Protein AF-A0A0F4LMW3-F1 (afdb_monomer_lite)

Structure (mmCIF, N/CA/C/O backbone):
data_AF-A0A0F4LMW3-F1
#
_entry.id   AF-A0A0F4LMW3-F1
#
loop_
_atom_site.group_PDB
_atom_site.id
_atom_site.type_symbol
_atom_site.label_atom_id
_atom_site.label_alt_id
_atom_site.label_comp_id
_atom_site.label_asym_id
_atom_site.label_entity_id
_atom_site.label_seq_id
_atom_site.pdbx_PDB_ins_code
_atom_site.Cartn_x
_atom_site.Cartn_y
_atom_site.Cartn_z
_atom_site.occupancy
_atom_site.B_iso_or_equiv
_atom_site.auth_seq_id
_atom_site.auth_comp_id
_atom_site.auth_asym_id
_atom_site.auth_atom_id
_atom_site.pdbx_PDB_model_num
ATOM 1 N N . MET A 1 1 ? 23.871 -11.613 -16.352 1.00 81.06 1 MET A N 1
ATOM 2 C CA . MET A 1 1 ? 23.497 -11.381 -17.767 1.00 81.06 1 MET A CA 1
ATOM 3 C C . MET A 1 1 ? 22.603 -10.148 -17.804 1.00 81.06 1 MET A C 1
ATOM 5 O O . MET A 1 1 ? 21.788 -10.020 -16.899 1.00 81.06 1 MET A O 1
ATOM 9 N N . ASN A 1 2 ? 22.790 -9.245 -18.773 1.00 93.81 2 ASN A N 1
ATOM 10 C CA . ASN A 1 2 ? 21.993 -8.014 -18.901 1.00 93.81 2 ASN A CA 1
ATOM 11 C C . ASN A 1 2 ? 20.630 -8.263 -19.582 1.00 93.81 2 ASN A C 1
ATOM 13 O O . ASN A 1 2 ? 20.386 -9.349 -20.109 1.00 93.81 2 ASN A O 1
ATOM 17 N N . ARG A 1 3 ? 19.754 -7.249 -19.590 1.00 95.31 3 ARG A N 1
ATOM 18 C CA . ARG A 1 3 ? 18.377 -7.316 -20.117 1.00 95.31 3 ARG A CA 1
ATOM 19 C C . ARG A 1 3 ? 18.190 -6.664 -21.493 1.00 95.31 3 ARG A C 1
ATOM 21 O O . ARG A 1 3 ? 17.059 -6.545 -21.958 1.00 95.31 3 ARG A O 1
ATOM 28 N N . LEU A 1 4 ? 19.266 -6.284 -22.197 1.00 96.31 4 LEU A N 1
ATOM 29 C CA . LEU A 1 4 ? 19.173 -5.640 -23.524 1.00 96.31 4 LEU A CA 1
ATOM 30 C C . LEU A 1 4 ? 18.356 -6.481 -24.514 1.00 96.31 4 LEU A C 1
ATOM 32 O O . LEU A 1 4 ? 17.455 -5.984 -25.188 1.00 96.31 4 LEU A O 1
ATOM 36 N N . ARG A 1 5 ? 18.647 -7.786 -24.569 1.00 96.38 5 ARG A N 1
ATOM 37 C CA . ARG A 1 5 ? 17.977 -8.716 -25.486 1.00 96.38 5 ARG A CA 1
ATOM 38 C C . ARG A 1 5 ? 16.506 -8.909 -25.140 1.00 96.38 5 ARG A C 1
ATOM 40 O O . ARG A 1 5 ? 15.685 -9.057 -26.043 1.00 96.38 5 ARG A O 1
ATOM 47 N N . GLU A 1 6 ? 16.204 -8.969 -23.849 1.00 94.81 6 GLU A N 1
ATOM 48 C CA . GLU A 1 6 ? 14.853 -9.135 -23.318 1.00 94.81 6 GLU A CA 1
ATOM 49 C C . GLU A 1 6 ? 13.988 -7.926 -23.681 1.00 94.81 6 GLU A C 1
ATOM 51 O O . GLU A 1 6 ? 12.977 -8.085 -24.363 1.00 94.81 6 GLU A O 1
ATOM 56 N N . LEU A 1 7 ? 14.452 -6.720 -23.344 1.00 95.19 7 LEU A N 1
ATOM 57 C CA . LEU A 1 7 ? 13.751 -5.461 -23.609 1.00 95.19 7 LEU A CA 1
ATOM 58 C C . LEU A 1 7 ? 13.588 -5.179 -25.102 1.00 95.19 7 LEU A C 1
ATOM 60 O O . LEU A 1 7 ? 12.538 -4.726 -25.555 1.00 95.19 7 LEU A O 1
ATOM 64 N N . ARG A 1 8 ? 14.596 -5.514 -25.911 1.00 96.62 8 ARG A N 1
ATOM 65 C CA . ARG A 1 8 ? 14.461 -5.419 -27.365 1.00 96.62 8 ARG A CA 1
ATOM 66 C C . ARG A 1 8 ? 13.343 -6.321 -27.888 1.00 96.62 8 ARG A C 1
ATOM 68 O O . ARG A 1 8 ? 12.555 -5.907 -28.740 1.00 96.62 8 ARG A O 1
ATOM 75 N N . LYS A 1 9 ? 13.300 -7.572 -27.423 1.00 96.38 9 LYS A N 1
ATOM 76 C CA . LYS A 1 9 ? 12.304 -8.550 -27.868 1.00 96.38 9 LYS A CA 1
ATOM 77 C C . LYS A 1 9 ? 10.900 -8.221 -27.369 1.00 96.38 9 LYS A C 1
ATOM 79 O O . LYS A 1 9 ? 9.964 -8.443 -28.131 1.00 96.38 9 LYS A O 1
ATOM 84 N N . SER A 1 10 ? 10.743 -7.686 -26.157 1.00 92.94 10 SER A N 1
ATOM 85 C CA . SER A 1 10 ? 9.429 -7.285 -25.632 1.00 92.94 10 SER A CA 1
ATOM 86 C C . SER A 1 10 ? 8.799 -6.150 -26.447 1.00 92.94 10 SER A C 1
ATOM 88 O O . SER A 1 10 ? 7.583 -6.103 -26.592 1.00 92.94 10 SER A O 1
ATOM 90 N N . GLN A 1 11 ? 9.619 -5.301 -27.074 1.00 94.12 11 GLN A N 1
ATOM 91 C CA . GLN A 1 11 ? 9.174 -4.285 -28.035 1.00 94.12 11 GLN A CA 1
ATOM 92 C C . GLN A 1 11 ? 9.006 -4.811 -29.477 1.00 94.12 11 GLN A C 1
ATOM 94 O O . GLN A 1 11 ? 8.738 -4.029 -30.390 1.00 94.12 11 GLN A O 1
ATOM 99 N N . GLY A 1 12 ? 9.208 -6.111 -29.719 1.00 95.00 12 GLY A N 1
ATOM 100 C CA . GLY A 1 12 ? 9.097 -6.719 -31.049 1.00 95.00 12 GLY A CA 1
ATOM 101 C C . GLY A 1 12 ? 10.176 -6.281 -32.047 1.00 95.00 12 GLY A C 1
ATOM 102 O O . GLY A 1 12 ? 9.981 -6.420 -33.252 1.00 95.00 12 GLY A O 1
ATOM 103 N N . LEU A 1 13 ? 11.309 -5.740 -31.583 1.00 95.56 13 LEU A N 1
ATOM 104 C CA . LEU A 1 13 ? 12.335 -5.163 -32.456 1.00 95.56 13 LEU A CA 1
ATOM 105 C C . LEU A 1 13 ? 13.410 -6.179 -32.859 1.00 95.56 13 LEU A C 1
ATOM 107 O O . LEU A 1 13 ? 13.929 -6.951 -32.041 1.00 95.56 13 LEU A O 1
ATOM 111 N N . THR A 1 14 ? 13.839 -6.132 -34.122 1.00 97.19 14 THR A N 1
ATOM 112 C CA . THR A 1 14 ? 15.086 -6.789 -34.538 1.00 97.19 14 THR A CA 1
ATOM 113 C C . THR A 1 14 ? 16.302 -5.942 -34.147 1.00 97.19 14 THR A C 1
ATOM 115 O O . THR A 1 14 ? 16.186 -4.748 -33.886 1.00 97.19 14 THR A O 1
ATOM 118 N N . LEU A 1 15 ? 17.504 -6.533 -34.149 1.00 97.31 15 LEU A N 1
ATOM 119 C CA . LEU A 1 15 ? 18.752 -5.788 -33.906 1.00 97.31 15 LEU A CA 1
ATOM 120 C C . LEU A 1 15 ? 18.911 -4.588 -34.858 1.00 97.31 15 LEU A C 1
ATOM 122 O O . LEU A 1 15 ? 19.385 -3.531 -34.447 1.00 97.31 15 LEU A O 1
ATOM 126 N N . LYS A 1 16 ? 18.515 -4.750 -36.129 1.00 95.94 16 LYS A N 1
ATOM 127 C CA . LYS A 1 16 ? 18.584 -3.683 -37.137 1.00 95.94 16 LYS A CA 1
ATOM 128 C C . LYS A 1 16 ? 17.565 -2.582 -36.851 1.00 95.94 16 LYS A C 1
ATOM 130 O O . LYS A 1 16 ? 17.922 -1.411 -36.947 1.00 95.94 16 LYS A O 1
ATOM 135 N N . ASP A 1 17 ? 16.346 -2.950 -36.458 1.00 95.88 17 ASP A N 1
ATOM 136 C CA . ASP A 1 17 ? 15.292 -1.982 -36.140 1.00 95.88 17 ASP A CA 1
ATOM 137 C C . ASP A 1 17 ? 15.647 -1.156 -34.907 1.00 95.88 17 ASP A C 1
ATOM 139 O O . ASP A 1 17 ? 15.486 0.059 -34.924 1.00 95.88 17 ASP A O 1
ATOM 143 N N . THR A 1 18 ? 16.186 -1.789 -33.861 1.00 94.19 18 THR A N 1
ATOM 144 C CA . THR A 1 18 ? 16.628 -1.089 -32.647 1.00 94.19 18 THR A CA 1
ATOM 145 C C . THR A 1 18 ? 17.702 -0.063 -32.963 1.00 94.19 18 THR A C 1
ATOM 147 O O . THR A 1 18 ? 17.553 1.103 -32.616 1.00 94.19 18 THR A O 1
ATOM 150 N N . VAL A 1 19 ? 18.752 -0.466 -33.683 1.00 94.19 19 VAL A N 1
ATOM 151 C CA . VAL A 1 19 ? 19.831 0.443 -34.095 1.00 94.19 19 VAL A CA 1
ATOM 152 C C . VAL A 1 19 ? 19.299 1.602 -34.935 1.00 94.19 19 VAL A C 1
ATOM 154 O O . VAL A 1 19 ? 19.701 2.746 -34.730 1.00 94.19 19 VAL A O 1
ATOM 157 N N . LYS A 1 20 ? 18.391 1.316 -35.874 1.00 94.06 20 LYS A N 1
ATOM 158 C CA . LYS A 1 20 ? 17.775 2.336 -36.723 1.00 94.06 20 LYS A CA 1
ATOM 159 C C . LYS A 1 20 ? 16.980 3.342 -35.885 1.00 94.06 20 LYS A C 1
ATOM 161 O O . LYS A 1 20 ? 17.246 4.533 -35.998 1.00 94.06 20 LYS A O 1
ATOM 166 N N . LYS A 1 21 ? 16.095 2.871 -35.000 1.00 93.44 21 LYS A N 1
ATOM 167 C CA . LYS A 1 21 ? 15.290 3.732 -34.119 1.00 93.44 21 LYS A CA 1
ATOM 168 C C . LYS A 1 21 ? 16.155 4.576 -33.182 1.00 93.44 21 LYS A C 1
ATOM 170 O O . LYS A 1 21 ? 15.942 5.776 -33.082 1.00 93.44 21 LYS A O 1
ATOM 175 N N . MET A 1 22 ? 17.168 3.978 -32.552 1.00 91.12 22 MET A N 1
ATOM 176 C CA . MET A 1 22 ? 18.095 4.709 -31.677 1.00 91.12 22 MET A CA 1
ATOM 177 C C . MET A 1 22 ? 18.883 5.792 -32.422 1.00 91.12 22 MET A C 1
ATOM 179 O O . MET A 1 22 ? 19.195 6.829 -31.841 1.00 91.12 22 MET A O 1
ATOM 183 N N . LYS A 1 23 ? 19.207 5.560 -33.702 1.00 90.56 23 LYS A N 1
ATOM 184 C CA . LYS A 1 23 ? 19.852 6.556 -34.562 1.00 90.56 23 LYS A CA 1
ATOM 185 C C . LYS A 1 23 ? 18.886 7.675 -34.962 1.00 90.56 23 LYS A C 1
ATOM 187 O O . LYS A 1 23 ? 19.287 8.830 -34.949 1.00 90.56 23 LYS A O 1
ATOM 192 N N . GLU A 1 24 ? 17.646 7.340 -35.315 1.00 89.62 24 GLU A N 1
ATOM 193 C CA . GLU A 1 24 ? 16.590 8.306 -35.671 1.00 89.62 24 GLU A CA 1
ATOM 194 C C . GLU A 1 24 ? 16.208 9.214 -34.495 1.00 89.62 24 GLU A C 1
ATOM 196 O O . GLU A 1 24 ? 15.881 10.375 -34.701 1.00 89.62 24 GLU A O 1
ATOM 201 N N . GLN A 1 25 ? 16.298 8.703 -33.266 1.00 87.56 25 GLN A N 1
ATOM 202 C CA . GLN A 1 25 ? 16.086 9.463 -32.030 1.00 87.56 25 GLN A CA 1
ATOM 203 C C . GLN A 1 25 ? 17.353 10.185 -31.537 1.00 87.56 25 GLN A C 1
ATOM 205 O O . GLN A 1 25 ? 17.393 10.631 -30.392 1.00 87.56 25 GLN A O 1
ATOM 210 N N . GLU A 1 26 ? 18.416 10.218 -32.352 1.00 79.81 26 GLU A N 1
ATOM 211 C CA . GLU A 1 26 ? 19.733 10.798 -32.035 1.00 79.81 26 GLU A CA 1
ATOM 212 C C . GLU A 1 26 ? 20.341 10.307 -30.706 1.00 79.81 26 GLU A C 1
ATOM 214 O O . GLU A 1 26 ? 21.271 10.895 -30.155 1.00 79.81 26 GLU A O 1
ATOM 219 N N . SER A 1 27 ? 19.856 9.174 -30.193 1.00 74.81 27 SER A N 1
ATOM 220 C CA . SER A 1 27 ? 20.187 8.700 -28.854 1.00 74.81 27 SER A CA 1
ATOM 221 C C . SER A 1 27 ? 21.555 8.025 -28.851 1.00 74.81 27 SER A C 1
ATOM 223 O O . SER A 1 27 ? 22.411 8.334 -28.022 1.00 74.81 27 SER A O 1
ATOM 225 N N . LEU A 1 28 ? 21.817 7.126 -29.807 1.00 83.81 28 LEU A N 1
ATOM 226 C CA . LEU A 1 28 ? 23.066 6.363 -29.873 1.00 83.81 28 LEU A CA 1
ATOM 227 C C . LEU A 1 28 ? 23.349 5.850 -31.289 1.00 83.81 28 LEU A C 1
ATOM 229 O O . LEU A 1 28 ? 22.497 5.233 -31.924 1.00 83.81 28 LEU A O 1
ATOM 233 N N . ILE A 1 29 ? 24.591 6.015 -31.747 1.00 85.19 29 ILE A N 1
ATOM 234 C CA . ILE A 1 29 ? 25.075 5.414 -32.993 1.00 85.19 29 ILE A CA 1
ATOM 235 C C . ILE A 1 29 ? 25.857 4.143 -32.640 1.00 85.19 29 ILE A C 1
ATOM 237 O O . ILE A 1 29 ? 27.006 4.203 -32.207 1.00 85.19 29 ILE A O 1
ATOM 241 N N . VAL A 1 30 ? 25.231 2.983 -32.832 1.00 90.44 30 VAL A N 1
ATOM 242 C CA . VAL A 1 30 ? 25.838 1.649 -32.668 1.00 90.44 30 VAL A CA 1
ATOM 243 C C . VAL A 1 30 ? 25.509 0.768 -33.868 1.00 90.44 30 VAL A C 1
ATOM 245 O O . VAL A 1 30 ? 24.560 1.034 -34.592 1.00 90.44 30 VAL A O 1
ATOM 248 N N . THR A 1 31 ? 26.289 -0.284 -34.116 1.00 93.94 31 THR A N 1
ATOM 249 C CA . THR A 1 31 ? 25.982 -1.263 -35.172 1.00 93.94 31 THR A CA 1
ATOM 250 C C . THR A 1 31 ? 25.157 -2.425 -34.618 1.00 93.94 31 THR A C 1
ATOM 252 O O . THR A 1 31 ? 25.212 -2.726 -33.426 1.00 93.94 31 THR A O 1
ATOM 255 N N . ALA A 1 32 ? 24.426 -3.132 -35.488 1.00 94.75 32 ALA A N 1
ATOM 256 C CA . ALA A 1 32 ? 23.675 -4.326 -35.085 1.00 94.75 32 ALA A CA 1
ATOM 257 C C . ALA A 1 32 ? 24.592 -5.426 -34.516 1.00 94.75 32 ALA A C 1
ATOM 259 O O . ALA A 1 32 ? 24.201 -6.126 -33.587 1.00 94.75 32 ALA A O 1
ATOM 260 N N . ASP A 1 33 ? 25.822 -5.545 -35.033 1.00 96.12 33 ASP A N 1
ATOM 261 C CA . ASP A 1 33 ? 26.847 -6.450 -34.495 1.00 96.12 33 ASP A CA 1
ATOM 262 C C . ASP A 1 33 ? 27.315 -6.023 -33.095 1.00 96.12 33 ASP A C 1
ATOM 264 O O . AS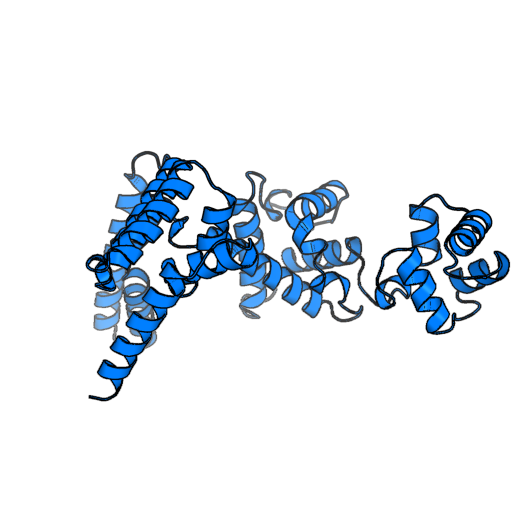P A 1 33 ? 27.409 -6.857 -32.194 1.00 96.12 33 ASP A O 1
ATOM 268 N N . ALA A 1 34 ? 27.545 -4.722 -32.876 1.00 94.88 34 ALA A N 1
ATOM 269 C CA . ALA A 1 34 ? 27.901 -4.205 -31.557 1.00 94.88 34 ALA A CA 1
ATOM 270 C C . ALA A 1 34 ? 26.787 -4.470 -30.535 1.00 94.88 34 ALA A C 1
ATOM 272 O O . ALA A 1 34 ? 27.072 -5.000 -29.464 1.00 94.88 34 ALA A O 1
ATOM 273 N N . LEU A 1 35 ? 25.527 -4.190 -30.892 1.00 95.75 35 LEU A N 1
ATOM 274 C CA . LEU A 1 35 ? 24.369 -4.499 -30.050 1.00 95.75 35 LEU A CA 1
ATOM 275 C C . LEU A 1 35 ? 24.274 -6.000 -29.743 1.00 95.75 35 LEU A C 1
ATOM 277 O O . LEU A 1 35 ? 24.081 -6.376 -28.592 1.00 95.75 35 LEU A O 1
ATOM 281 N N . ALA A 1 36 ? 24.484 -6.870 -30.735 1.00 96.38 36 ALA A N 1
ATOM 282 C CA . ALA A 1 36 ? 24.462 -8.316 -30.524 1.00 96.38 36 ALA A CA 1
ATOM 283 C C . ALA A 1 36 ? 25.565 -8.798 -29.563 1.00 96.38 36 ALA A C 1
ATOM 285 O O . ALA A 1 36 ? 25.323 -9.698 -28.760 1.00 96.38 36 ALA A O 1
ATOM 286 N N . LYS A 1 37 ? 26.764 -8.204 -29.630 1.00 96.75 37 LYS A N 1
ATOM 287 C CA . LYS A 1 37 ? 27.867 -8.482 -28.694 1.00 96.75 37 LYS A CA 1
ATOM 288 C C . LYS A 1 37 ? 27.543 -7.996 -27.280 1.00 96.75 37 LYS A C 1
ATOM 290 O O . LYS A 1 37 ? 27.800 -8.731 -26.331 1.00 96.75 37 LYS A O 1
ATOM 295 N N . TYR A 1 38 ? 26.924 -6.820 -27.141 1.00 96.50 38 TYR A N 1
ATOM 296 C CA . TYR A 1 38 ? 26.445 -6.319 -25.847 1.00 96.50 38 TYR A CA 1
ATOM 297 C C . TYR A 1 38 ? 25.378 -7.237 -25.237 1.00 96.50 38 TYR A C 1
ATOM 299 O O . TYR A 1 38 ? 25.470 -7.607 -24.070 1.00 96.50 38 TYR A O 1
ATOM 307 N N . GLU A 1 39 ? 24.402 -7.681 -26.030 1.00 96.12 39 GLU A N 1
ATOM 308 C CA . GLU A 1 39 ? 23.336 -8.585 -25.576 1.00 96.12 39 GLU A CA 1
ATOM 309 C C . GLU A 1 39 ? 23.835 -9.944 -25.083 1.00 96.12 39 GLU A C 1
ATOM 311 O O . GLU A 1 39 ? 23.222 -10.541 -24.199 1.00 96.12 39 GLU A O 1
ATOM 316 N N . ARG A 1 40 ? 24.919 -10.461 -25.669 1.00 95.19 40 ARG A N 1
ATOM 317 C CA . ARG A 1 40 ? 25.528 -11.729 -25.241 1.00 95.19 40 ARG A CA 1
ATOM 318 C C . ARG A 1 40 ? 26.498 -11.567 -24.072 1.00 95.19 40 ARG A C 1
ATOM 320 O O . ARG A 1 40 ? 26.847 -12.565 -23.453 1.00 95.19 40 ARG A O 1
ATOM 327 N N . GLY A 1 41 ? 26.907 -10.337 -23.762 1.00 92.75 41 GLY A N 1
ATOM 328 C CA . GLY A 1 41 ? 27.965 -10.059 -22.791 1.00 92.75 41 GLY A CA 1
ATOM 329 C C . GLY A 1 41 ? 29.379 -10.282 -23.337 1.00 92.75 41 GLY A C 1
ATOM 330 O O . GLY A 1 41 ? 30.332 -10.224 -22.571 1.00 92.75 41 GLY A O 1
ATOM 331 N N . ASP A 1 42 ? 29.539 -10.489 -24.652 1.00 94.69 42 ASP A N 1
ATOM 332 C CA . ASP A 1 42 ? 30.855 -10.616 -25.308 1.00 94.69 42 ASP A CA 1
ATOM 333 C C . ASP A 1 42 ? 31.645 -9.296 -25.256 1.00 94.69 42 ASP A C 1
ATOM 335 O O . ASP A 1 42 ? 32.862 -9.259 -25.437 1.00 94.69 42 ASP A O 1
ATOM 339 N N . ARG A 1 43 ? 30.929 -8.181 -25.082 1.00 93.75 43 ARG A N 1
ATOM 340 C CA . ARG A 1 43 ? 31.473 -6.834 -24.947 1.00 93.75 43 ARG A CA 1
ATOM 341 C C . ARG A 1 43 ? 30.669 -6.093 -23.888 1.00 93.75 43 ARG A C 1
ATOM 343 O O . ARG A 1 43 ? 29.446 -6.163 -23.908 1.00 93.75 43 ARG A O 1
ATOM 350 N N . GLU A 1 44 ? 31.345 -5.326 -23.042 1.00 91.69 44 GLU A N 1
ATOM 351 C CA . GLU A 1 44 ? 30.695 -4.449 -22.067 1.00 91.69 44 GLU A CA 1
ATOM 352 C C . GLU A 1 44 ? 30.482 -3.043 -22.674 1.00 91.69 44 GLU A C 1
ATOM 354 O O . GLU A 1 44 ? 31.419 -2.473 -23.256 1.00 91.69 44 GLU A O 1
ATOM 359 N N . PRO A 1 45 ? 29.264 -2.473 -22.619 1.00 93.56 45 PRO A N 1
ATOM 360 C CA . PRO A 1 45 ? 29.024 -1.072 -22.955 1.00 93.56 45 PRO A CA 1
ATOM 361 C C . PRO A 1 45 ? 29.776 -0.120 -22.014 1.00 93.56 45 PRO A C 1
ATOM 363 O O . PRO A 1 45 ? 29.984 -0.406 -20.840 1.00 93.56 45 PRO A O 1
ATOM 366 N N . LYS A 1 46 ? 30.153 1.062 -22.513 1.00 94.31 46 LYS A N 1
ATOM 367 C CA . LYS A 1 46 ? 30.627 2.145 -21.635 1.00 94.31 46 LYS A CA 1
ATOM 368 C C . LYS A 1 46 ? 29.451 2.734 -20.854 1.00 94.31 46 LYS A C 1
ATOM 370 O O . LYS A 1 46 ? 28.314 2.636 -21.307 1.00 94.31 46 LYS A O 1
ATOM 375 N N . ILE A 1 47 ? 29.734 3.431 -19.754 1.00 92.75 47 ILE A N 1
ATOM 376 C CA . ILE A 1 47 ? 28.725 4.087 -18.899 1.00 92.75 47 ILE A CA 1
ATOM 377 C C . ILE A 1 47 ? 27.756 4.957 -19.721 1.00 92.75 47 ILE A C 1
ATOM 379 O O . ILE A 1 47 ? 26.547 4.773 -19.640 1.00 92.75 47 ILE A O 1
ATOM 383 N N . GLU A 1 48 ? 28.265 5.822 -20.603 1.00 93.06 48 GLU A N 1
ATOM 384 C CA . GLU A 1 48 ? 27.423 6.652 -21.487 1.00 93.06 48 GLU A CA 1
ATOM 385 C C . GLU A 1 48 ? 26.537 5.820 -22.427 1.00 93.06 48 GLU A C 1
ATOM 387 O O . GLU A 1 48 ? 25.422 6.204 -22.767 1.00 93.06 48 GLU A O 1
ATOM 392 N N . THR A 1 49 ? 27.037 4.665 -22.870 1.00 94.44 49 THR A N 1
ATOM 393 C CA . THR A 1 49 ? 26.283 3.746 -23.730 1.00 94.44 49 THR A CA 1
ATOM 394 C C . THR A 1 49 ? 25.176 3.052 -22.938 1.00 94.44 49 THR A C 1
ATOM 396 O O . THR A 1 49 ? 24.067 2.915 -23.449 1.00 94.44 49 THR A O 1
ATOM 399 N N . TRP A 1 50 ? 25.452 2.658 -21.690 1.00 96.19 50 TRP A N 1
ATOM 400 C CA . TRP A 1 50 ? 24.446 2.120 -20.778 1.00 96.19 50 TRP A CA 1
ATOM 401 C C . TRP A 1 50 ? 23.314 3.111 -20.537 1.00 96.19 50 TRP A C 1
ATOM 403 O O . TRP A 1 50 ? 22.155 2.728 -20.679 1.00 96.19 50 TRP A O 1
ATOM 413 N N . GLN A 1 51 ? 23.645 4.376 -20.265 1.00 95.38 51 GLN A N 1
ATOM 414 C CA . GLN A 1 51 ? 22.645 5.423 -20.070 1.00 95.38 51 GLN A CA 1
ATOM 415 C C . GLN A 1 51 ? 21.754 5.581 -21.307 1.00 95.38 51 GLN A C 1
ATOM 417 O O . GLN A 1 51 ? 20.538 5.494 -21.207 1.00 95.38 51 GLN A O 1
ATOM 422 N N . LYS A 1 52 ? 22.349 5.671 -22.502 1.00 95.44 52 LYS A N 1
ATOM 423 C CA . LYS A 1 52 ? 21.592 5.811 -23.757 1.00 95.44 52 LYS A CA 1
ATOM 424 C C . LYS A 1 52 ? 20.667 4.629 -24.051 1.00 95.44 52 LYS A C 1
ATOM 426 O O . LYS A 1 52 ? 19.592 4.816 -24.616 1.00 95.44 52 LYS A O 1
ATOM 431 N N . PHE A 1 53 ? 21.070 3.406 -23.703 1.00 95.81 53 PHE A N 1
ATOM 432 C CA . PHE A 1 53 ? 20.172 2.254 -23.802 1.00 95.81 53 PHE A CA 1
ATOM 433 C C . PHE A 1 53 ? 19.053 2.317 -22.759 1.00 95.81 53 PHE A C 1
ATOM 435 O O . PHE A 1 53 ? 17.909 2.016 -23.090 1.00 95.81 53 PHE A O 1
ATOM 442 N N . ALA A 1 54 ? 19.366 2.707 -21.524 1.00 94.75 54 ALA A N 1
ATOM 443 C CA . ALA A 1 54 ? 18.390 2.835 -20.448 1.00 94.75 54 ALA A CA 1
ATOM 444 C C . ALA A 1 54 ? 17.314 3.878 -20.801 1.00 94.75 54 ALA A C 1
ATOM 446 O O . ALA A 1 54 ? 16.127 3.568 -20.727 1.00 94.75 54 ALA A O 1
ATOM 447 N N . ASP A 1 55 ? 17.722 5.035 -21.328 1.00 94.38 55 ASP A N 1
ATOM 448 C CA . ASP A 1 55 ? 16.829 6.095 -21.807 1.00 94.38 55 ASP A CA 1
ATOM 449 C C . ASP A 1 55 ? 15.945 5.613 -22.969 1.00 94.38 55 ASP A C 1
ATOM 451 O O . ASP A 1 55 ? 14.732 5.823 -22.967 1.00 94.38 55 ASP A O 1
ATOM 455 N N . PHE A 1 56 ? 16.531 4.901 -23.942 1.00 94.44 56 PHE A N 1
ATOM 456 C CA . PHE A 1 56 ? 15.795 4.340 -25.080 1.00 94.44 56 PHE A CA 1
ATOM 457 C C . PHE A 1 56 ? 14.711 3.345 -24.642 1.00 94.44 56 PHE A C 1
ATOM 459 O O . PHE A 1 56 ? 13.588 3.371 -25.151 1.00 94.44 56 PHE A O 1
ATOM 466 N N . PHE A 1 57 ? 15.036 2.469 -23.690 1.00 93.00 57 PHE A N 1
ATOM 467 C CA . PHE A 1 57 ? 14.094 1.489 -23.151 1.00 93.00 57 PHE A CA 1
ATOM 468 C C . PHE A 1 57 ? 13.206 2.046 -22.030 1.00 93.00 57 PHE A C 1
ATOM 470 O O . PHE A 1 57 ? 12.283 1.349 -21.616 1.00 93.00 57 PHE A O 1
ATOM 477 N N . LYS A 1 58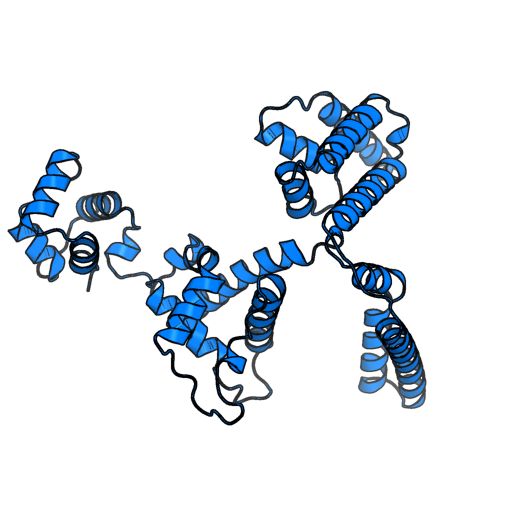 ? 13.442 3.289 -21.585 1.00 91.75 58 LYS A N 1
ATOM 478 C CA . LYS A 1 58 ? 12.756 3.954 -20.467 1.00 91.75 58 LYS A CA 1
ATOM 479 C C . LYS A 1 58 ? 12.811 3.148 -19.164 1.00 91.75 58 LYS A C 1
ATOM 481 O O . LYS A 1 58 ? 11.808 2.985 -18.477 1.00 91.75 58 LYS A O 1
ATOM 486 N N . VAL A 1 59 ? 13.988 2.621 -18.843 1.00 91.25 59 VAL A N 1
ATOM 487 C CA . VAL A 1 59 ? 14.261 1.857 -17.615 1.00 91.25 59 VAL A CA 1
ATOM 488 C C . VAL A 1 59 ? 15.490 2.425 -16.914 1.00 91.25 59 VAL A C 1
ATOM 490 O O . VAL A 1 59 ? 16.235 3.202 -17.503 1.00 91.25 59 VAL A O 1
ATOM 493 N N . SER A 1 60 ? 15.749 2.027 -15.670 1.00 91.88 60 SER A N 1
ATOM 494 C CA . SER A 1 60 ? 16.988 2.409 -14.988 1.00 91.88 60 SER A CA 1
ATOM 495 C C . SER A 1 60 ? 18.194 1.631 -15.537 1.00 91.88 60 SER A C 1
ATOM 497 O O . SER A 1 60 ? 18.069 0.490 -15.996 1.00 91.88 60 SER A O 1
ATOM 499 N N . VAL A 1 61 ? 19.391 2.227 -15.472 1.00 94.25 61 VAL A N 1
ATOM 500 C CA . VAL A 1 61 ? 20.643 1.539 -15.840 1.00 94.25 61 VAL A CA 1
ATOM 501 C C . VAL A 1 61 ? 20.837 0.243 -15.031 1.00 94.25 61 VAL A C 1
ATOM 503 O O . VAL A 1 61 ? 21.080 -0.790 -15.660 1.00 94.25 61 VAL A O 1
ATOM 506 N N . PRO A 1 62 ? 20.649 0.221 -13.692 1.00 93.19 62 PRO A N 1
ATOM 507 C CA . PRO A 1 62 ? 20.739 -1.015 -12.914 1.00 93.19 62 PRO A CA 1
ATOM 508 C C . PRO A 1 62 ? 19.755 -2.097 -13.375 1.00 93.19 62 PRO A C 1
ATOM 510 O O . PRO A 1 62 ? 20.130 -3.267 -13.498 1.00 93.19 62 PRO A O 1
ATOM 513 N N . TYR A 1 63 ? 18.514 -1.726 -13.708 1.00 93.19 63 TYR A N 1
ATOM 514 C CA . TYR A 1 63 ? 17.540 -2.673 -14.246 1.00 93.19 63 TYR A CA 1
ATOM 515 C C . TYR A 1 63 ? 17.996 -3.239 -15.591 1.00 93.19 63 TYR A C 1
ATOM 517 O O . TYR A 1 63 ? 17.988 -4.457 -15.786 1.00 93.19 63 TYR A O 1
ATOM 525 N N . LEU A 1 64 ? 18.452 -2.380 -16.503 1.00 94.81 64 LEU A N 1
ATOM 526 C CA . LEU A 1 64 ? 18.944 -2.791 -17.814 1.00 94.81 64 LEU A CA 1
ATOM 527 C C . LEU A 1 64 ? 20.156 -3.731 -17.710 1.00 94.81 64 LEU A C 1
ATOM 529 O O . LEU A 1 64 ? 20.264 -4.703 -18.461 1.00 94.81 64 LEU A O 1
ATOM 533 N N . GLN A 1 65 ? 21.049 -3.474 -16.756 1.00 94.31 65 GLN A N 1
ATOM 534 C CA . GLN A 1 65 ? 22.212 -4.316 -16.471 1.00 94.31 65 GLN A CA 1
ATOM 535 C C . GLN A 1 65 ? 21.840 -5.656 -15.815 1.00 94.31 65 GLN A C 1
ATOM 537 O O . GLN A 1 65 ? 22.668 -6.566 -15.767 1.00 94.31 65 GLN A O 1
ATOM 542 N N . GLY A 1 66 ? 20.593 -5.820 -15.365 1.00 92.75 66 GLY A N 1
ATOM 543 C CA . GLY A 1 66 ? 20.135 -7.020 -14.667 1.00 92.75 66 GLY A CA 1
ATOM 544 C C . GLY A 1 66 ? 20.493 -7.039 -13.179 1.00 92.75 66 GLY A C 1
ATOM 545 O O . GLY A 1 66 ? 20.459 -8.111 -12.574 1.00 92.75 66 GLY A O 1
ATOM 546 N N . LEU A 1 67 ? 20.850 -5.883 -12.607 1.00 93.12 67 LEU A N 1
ATOM 547 C CA . LEU A 1 67 ? 21.283 -5.736 -11.216 1.00 93.12 67 LEU A CA 1
ATOM 548 C C . LEU A 1 67 ? 20.118 -5.614 -10.236 1.00 93.12 67 LEU A C 1
ATOM 550 O O . LEU A 1 67 ? 20.296 -5.982 -9.085 1.00 93.12 67 LEU A O 1
ATOM 554 N N . THR A 1 68 ? 18.942 -5.160 -10.675 1.00 93.75 68 THR A N 1
ATOM 555 C CA . THR A 1 68 ? 17.734 -5.074 -9.831 1.00 93.75 68 THR A CA 1
ATOM 556 C C . THR A 1 68 ? 16.737 -6.185 -10.132 1.00 93.75 68 THR A C 1
ATOM 558 O O . THR A 1 68 ? 16.836 -6.837 -11.178 1.00 93.75 68 THR A O 1
ATOM 561 N N . TYR A 1 69 ? 15.777 -6.434 -9.244 1.00 93.88 69 TYR A N 1
ATOM 562 C CA . TYR A 1 69 ? 14.716 -7.417 -9.482 1.00 93.88 69 TYR A CA 1
ATOM 563 C C . TYR A 1 69 ? 13.742 -6.977 -10.591 1.00 93.88 69 TYR A C 1
ATOM 565 O O . TYR A 1 69 ? 13.466 -5.797 -10.786 1.00 93.88 69 TYR A O 1
ATOM 573 N N . THR A 1 70 ? 13.233 -7.941 -11.359 1.00 92.62 70 THR A N 1
ATOM 574 C CA . THR A 1 70 ? 12.035 -7.759 -12.193 1.00 92.62 70 THR A CA 1
ATOM 575 C C . THR A 1 70 ? 10.775 -7.845 -11.341 1.00 92.62 70 THR A C 1
ATOM 577 O O . THR A 1 70 ? 10.786 -8.481 -10.291 1.00 92.62 70 THR A O 1
ATOM 580 N N . THR A 1 71 ? 9.661 -7.306 -11.838 1.00 92.94 71 THR A N 1
ATOM 581 C CA . THR A 1 71 ? 8.337 -7.479 -11.221 1.00 92.94 71 THR A CA 1
ATOM 582 C C . THR A 1 71 ? 8.011 -8.951 -10.960 1.00 92.94 71 THR A C 1
ATOM 584 O O . THR A 1 71 ? 7.533 -9.301 -9.889 1.00 92.94 71 THR A O 1
ATOM 587 N N . ASP A 1 72 ? 8.340 -9.836 -11.902 1.00 93.19 72 ASP A N 1
ATOM 588 C CA . ASP A 1 72 ? 8.138 -11.280 -11.761 1.00 93.19 72 ASP A CA 1
ATOM 589 C C . ASP A 1 72 ? 8.961 -11.892 -10.619 1.00 93.19 72 ASP A C 1
ATOM 591 O O . ASP A 1 72 ? 8.475 -12.767 -9.901 1.00 93.19 72 ASP A O 1
ATOM 595 N N . GLU A 1 73 ? 10.208 -11.444 -10.458 1.00 95.06 73 GLU A N 1
ATOM 596 C CA . GLU A 1 73 ? 11.073 -11.866 -9.355 1.00 95.06 73 GLU A CA 1
ATOM 597 C C . GLU A 1 73 ? 10.557 -11.327 -8.015 1.00 95.06 73 GLU A C 1
ATOM 599 O O . GLU A 1 73 ? 10.539 -12.080 -7.046 1.00 95.06 73 GLU A O 1
ATOM 604 N N . VAL A 1 74 ? 10.082 -10.076 -7.967 1.00 96.19 74 VAL A N 1
ATOM 605 C CA . VAL A 1 74 ? 9.470 -9.480 -6.766 1.00 96.19 74 VAL A CA 1
ATOM 606 C C . VAL A 1 74 ? 8.216 -10.248 -6.355 1.00 96.19 74 VAL A C 1
ATOM 608 O O . VAL A 1 74 ? 8.129 -10.679 -5.211 1.00 96.19 74 VAL A O 1
ATOM 611 N N . VAL A 1 75 ? 7.288 -10.506 -7.285 1.00 97.38 75 VAL A N 1
ATOM 612 C CA . VAL A 1 75 ? 6.073 -11.297 -7.012 1.00 97.38 75 VAL A CA 1
ATOM 613 C C . VAL A 1 75 ? 6.433 -12.678 -6.477 1.00 97.38 75 VAL A C 1
ATOM 615 O O . VAL A 1 75 ? 5.792 -13.170 -5.555 1.00 97.38 75 VAL A O 1
ATOM 618 N N . LYS A 1 76 ? 7.474 -13.308 -7.028 1.00 96.69 76 LYS A N 1
ATOM 619 C CA . LYS A 1 76 ? 7.955 -14.593 -6.527 1.00 96.69 76 LYS A CA 1
ATOM 620 C C . LYS A 1 76 ? 8.477 -14.495 -5.092 1.00 96.69 76 LYS A C 1
ATOM 622 O O . LYS A 1 76 ? 8.124 -15.349 -4.291 1.00 96.69 76 LYS A O 1
ATOM 627 N N . ILE A 1 77 ? 9.280 -13.481 -4.776 1.00 96.00 77 ILE A N 1
ATOM 628 C CA . ILE A 1 77 ? 9.826 -13.264 -3.427 1.00 96.00 77 ILE A CA 1
ATOM 629 C C . ILE A 1 77 ? 8.698 -13.017 -2.419 1.00 96.00 77 ILE A C 1
ATOM 631 O O . ILE A 1 77 ? 8.642 -13.702 -1.405 1.00 96.00 77 ILE A O 1
ATOM 635 N N . VAL A 1 78 ? 7.773 -12.106 -2.732 1.00 96.44 78 VAL A N 1
ATOM 636 C CA . VAL A 1 78 ? 6.603 -11.789 -1.895 1.00 96.44 78 VAL A CA 1
ATOM 637 C C . VAL A 1 78 ? 5.737 -13.025 -1.667 1.00 96.44 78 VAL A C 1
ATOM 639 O O . VAL A 1 78 ? 5.343 -13.314 -0.542 1.00 96.44 78 VAL A O 1
ATOM 642 N N . HIS A 1 79 ? 5.476 -13.791 -2.727 1.00 96.50 79 HIS A N 1
ATOM 643 C CA . HIS A 1 79 ? 4.705 -15.022 -2.630 1.00 96.50 79 HIS A CA 1
ATOM 644 C C . HIS A 1 79 ? 5.392 -16.070 -1.748 1.00 96.50 79 HIS A C 1
ATOM 646 O O . HIS A 1 79 ? 4.739 -16.660 -0.895 1.00 96.50 79 HIS A O 1
ATOM 652 N N . GLU A 1 80 ? 6.693 -16.303 -1.947 1.00 94.12 80 GLU A N 1
ATOM 653 C CA . GLU A 1 80 ? 7.474 -17.226 -1.117 1.00 94.12 80 GLU A CA 1
ATOM 654 C C . GLU A 1 80 ? 7.412 -16.816 0.359 1.00 94.12 80 GLU A C 1
ATOM 656 O O . GLU A 1 80 ? 7.105 -17.662 1.191 1.00 94.12 80 GLU A O 1
ATOM 661 N N . TYR A 1 81 ? 7.612 -15.530 0.659 1.00 92.88 81 TYR A N 1
ATOM 662 C CA . TYR A 1 81 ? 7.632 -15.007 2.026 1.00 92.88 81 TYR A CA 1
ATOM 663 C C . TYR A 1 81 ? 6.264 -15.075 2.720 1.00 92.88 81 TYR A C 1
ATOM 665 O O . TYR A 1 81 ? 6.164 -15.508 3.863 1.00 92.88 81 TYR A O 1
ATOM 673 N N . TYR A 1 82 ? 5.181 -14.727 2.014 1.00 92.81 82 TYR A N 1
ATOM 674 C CA . TYR A 1 82 ? 3.818 -14.801 2.554 1.00 92.81 82 TYR A CA 1
ATOM 675 C C . TYR A 1 82 ? 3.423 -16.235 2.958 1.00 92.81 82 TYR A C 1
ATOM 677 O O . TYR A 1 82 ? 2.688 -16.451 3.923 1.00 92.81 82 TYR A O 1
ATOM 685 N N . PHE A 1 83 ? 3.884 -17.237 2.204 1.00 90.38 83 PHE A N 1
ATOM 686 C CA . PHE A 1 83 ? 3.578 -18.650 2.449 1.00 90.38 83 PHE A CA 1
ATOM 687 C C . PHE A 1 83 ? 4.668 -19.400 3.222 1.00 90.38 83 PHE A C 1
ATOM 689 O O . PHE A 1 83 ? 4.514 -20.606 3.453 1.00 90.38 83 PHE A O 1
ATOM 696 N N . GLU A 1 84 ? 5.744 -18.722 3.617 1.00 86.38 84 GLU A N 1
ATOM 697 C CA . GLU A 1 84 ? 6.788 -19.298 4.454 1.00 86.38 84 GLU A CA 1
ATOM 698 C C . GLU A 1 84 ? 6.156 -19.763 5.773 1.00 86.38 84 GLU A C 1
ATOM 700 O O . GLU A 1 84 ? 5.319 -19.081 6.366 1.00 86.38 84 GLU A O 1
ATOM 705 N N . LYS A 1 85 ? 6.443 -21.007 6.171 1.00 65.38 85 LYS A N 1
ATOM 706 C CA . LYS A 1 85 ? 5.895 -21.558 7.410 1.00 65.38 85 LYS A CA 1
ATOM 707 C C . LYS A 1 85 ? 6.655 -20.945 8.572 1.00 65.38 85 LYS A C 1
ATOM 709 O O . LYS A 1 85 ? 7.877 -21.062 8.608 1.00 65.38 85 LYS A O 1
ATOM 714 N N . ASP A 1 86 ? 5.926 -20.433 9.557 1.00 56.84 86 ASP A N 1
ATOM 715 C CA . ASP A 1 86 ? 6.437 -20.289 10.917 1.00 56.84 86 ASP A CA 1
ATOM 716 C C . ASP A 1 86 ? 6.771 -21.695 11.451 1.00 56.84 86 ASP A C 1
ATOM 718 O O . ASP A 1 86 ? 5.959 -22.363 12.089 1.00 56.84 86 ASP A O 1
ATOM 722 N N . GLU A 1 87 ? 7.960 -22.216 11.133 1.00 48.44 87 GLU A N 1
ATOM 723 C CA . GLU A 1 87 ? 8.502 -23.411 11.800 1.00 48.44 87 GLU A CA 1
ATOM 724 C C . GLU A 1 87 ? 8.895 -23.105 13.253 1.00 48.44 87 GLU A C 1
ATOM 726 O O . GLU A 1 87 ? 9.149 -24.011 14.046 1.00 48.44 87 GLU A O 1
ATOM 731 N N . THR A 1 88 ? 8.885 -21.829 13.628 1.00 44.91 88 THR A N 1
ATOM 732 C CA . THR A 1 88 ? 9.087 -21.364 14.989 1.00 44.91 88 THR A CA 1
ATOM 733 C C . THR A 1 88 ? 7.895 -20.510 15.385 1.00 44.91 88 THR A C 1
ATOM 735 O O . THR A 1 88 ? 7.772 -19.394 14.900 1.00 44.91 88 THR A O 1
ATOM 738 N N . GLU A 1 89 ? 7.091 -20.947 16.352 1.00 49.72 89 GLU A N 1
ATOM 739 C CA . GLU A 1 89 ? 6.152 -20.085 17.102 1.00 49.72 89 GLU A CA 1
ATOM 740 C C . GLU A 1 89 ? 6.871 -18.919 17.847 1.00 49.72 89 GLU A C 1
ATOM 742 O O . GLU A 1 89 ? 6.347 -18.383 18.819 1.00 49.72 89 GLU A O 1
ATOM 747 N N . GLN A 1 90 ? 8.113 -18.563 17.477 1.00 52.16 90 GLN A N 1
ATOM 748 C CA . GLN A 1 90 ? 9.030 -17.745 18.272 1.00 52.16 90 GLN A CA 1
ATOM 749 C C . GLN A 1 90 ? 10.027 -16.848 17.503 1.00 52.16 90 GLN A C 1
ATOM 751 O O . GLN A 1 90 ? 10.873 -16.260 18.173 1.00 52.16 90 GLN A O 1
ATOM 756 N N . LEU A 1 91 ? 9.983 -16.650 16.175 1.00 43.16 91 LEU A N 1
ATOM 757 C CA . LEU A 1 91 ? 10.891 -15.661 15.550 1.00 43.16 91 LEU A CA 1
ATOM 758 C C . LEU A 1 91 ? 10.226 -14.682 14.572 1.00 43.16 91 LEU A C 1
ATOM 760 O O . LEU A 1 91 ? 10.191 -14.895 13.368 1.00 43.16 91 LEU A O 1
ATOM 764 N N . GLY A 1 92 ? 9.871 -13.519 15.133 1.00 52.66 92 GLY A N 1
ATOM 765 C CA . GLY A 1 92 ? 9.814 -12.227 14.449 1.00 52.66 92 GLY A CA 1
ATOM 766 C C . GLY A 1 92 ? 8.400 -11.726 14.184 1.00 52.66 92 GLY A C 1
ATOM 767 O O . GLY A 1 92 ? 7.782 -12.137 13.210 1.00 52.66 92 GLY A O 1
ATOM 768 N N . THR A 1 93 ? 7.939 -10.763 14.991 1.00 60.12 93 THR A N 1
ATOM 769 C CA . THR A 1 93 ? 6.693 -9.986 14.795 1.00 60.12 93 THR A CA 1
ATOM 770 C C . THR A 1 93 ? 6.459 -9.584 13.332 1.00 60.12 93 THR A C 1
ATOM 772 O O . THR A 1 93 ? 5.339 -9.633 12.846 1.00 60.12 93 THR A O 1
ATOM 775 N N . PHE A 1 94 ? 7.542 -9.322 12.598 1.00 65.81 94 PHE A N 1
ATOM 776 C CA . PHE A 1 94 ? 7.522 -8.840 11.225 1.00 65.81 94 PHE A CA 1
ATOM 777 C C . PHE A 1 94 ? 6.868 -9.776 10.183 1.00 65.81 94 PHE A C 1
ATOM 779 O O . PHE A 1 94 ? 6.147 -9.278 9.329 1.00 65.81 94 PHE A O 1
ATOM 786 N N . ASN A 1 95 ? 7.065 -11.109 10.209 1.00 75.00 95 ASN A N 1
ATOM 787 C CA . ASN A 1 95 ? 6.398 -11.979 9.210 1.00 75.00 95 ASN A CA 1
ATOM 788 C C . ASN A 1 95 ? 4.882 -12.037 9.450 1.00 75.00 95 ASN A C 1
ATOM 790 O O . ASN A 1 95 ? 4.091 -11.957 8.509 1.00 75.00 95 ASN A O 1
ATOM 794 N N . TYR A 1 96 ? 4.494 -12.135 10.724 1.00 70.56 96 TYR A N 1
ATOM 795 C CA . TYR A 1 96 ? 3.096 -12.101 11.137 1.00 70.56 96 TYR A CA 1
ATOM 796 C C . TYR A 1 96 ? 2.422 -10.789 10.715 1.00 70.56 96 TYR A C 1
ATOM 798 O O . TYR A 1 96 ? 1.335 -10.824 10.133 1.00 70.56 96 TYR A O 1
ATOM 806 N N . ASP A 1 97 ? 3.091 -9.658 10.950 1.00 82.50 97 ASP A N 1
ATOM 807 C CA . ASP A 1 97 ? 2.614 -8.334 10.550 1.00 82.50 97 ASP A CA 1
ATOM 808 C C . ASP A 1 97 ? 2.493 -8.234 9.018 1.00 82.50 97 ASP A C 1
ATOM 810 O O . ASP A 1 97 ? 1.414 -7.923 8.520 1.00 82.50 97 ASP A O 1
ATOM 814 N N . PHE A 1 98 ? 3.503 -8.678 8.260 1.00 90.19 98 PHE A N 1
ATOM 815 C CA . PHE A 1 98 ? 3.467 -8.692 6.791 1.00 90.19 98 PHE A CA 1
ATOM 816 C C . PHE A 1 98 ? 2.267 -9.465 6.220 1.00 90.19 98 PHE A C 1
ATOM 818 O O . PHE A 1 98 ? 1.548 -8.984 5.343 1.00 90.19 98 PHE A O 1
ATOM 825 N N . VAL A 1 99 ? 2.026 -10.696 6.693 1.00 90.50 99 VAL A N 1
ATOM 826 C CA . VAL A 1 99 ? 0.889 -11.514 6.226 1.00 90.50 99 VAL A CA 1
ATOM 827 C C . VAL A 1 99 ? -0.436 -10.825 6.553 1.00 90.50 99 VAL A C 1
ATOM 829 O O . VAL A 1 99 ? -1.343 -10.806 5.718 1.00 90.50 99 VAL A O 1
ATOM 832 N N . LYS A 1 100 ? -0.544 -10.257 7.757 1.00 89.19 100 LYS A N 1
ATOM 833 C CA . LYS A 1 100 ? -1.734 -9.541 8.214 1.00 89.19 100 LYS A CA 1
ATOM 834 C C . LYS A 1 100 ? -1.991 -8.288 7.378 1.00 89.19 100 LYS A C 1
ATOM 836 O O . LYS A 1 100 ? -3.144 -8.049 7.022 1.00 89.19 100 LYS A O 1
ATOM 841 N N . ASP A 1 101 ? -0.957 -7.536 7.030 1.00 91.62 101 ASP A N 1
ATOM 842 C CA . ASP A 1 101 ? -1.082 -6.306 6.250 1.00 91.62 101 ASP A CA 1
ATOM 843 C C . ASP A 1 101 ? -1.457 -6.596 4.797 1.00 91.62 101 ASP A C 1
ATOM 845 O O . ASP A 1 101 ? -2.335 -5.937 4.242 1.00 91.62 101 ASP A O 1
ATOM 849 N N . ILE A 1 102 ? -0.915 -7.662 4.203 1.00 93.06 102 ILE A N 1
ATOM 850 C CA . ILE A 1 102 ? -1.347 -8.163 2.889 1.00 93.06 102 ILE A CA 1
ATOM 851 C C . ILE A 1 102 ? -2.840 -8.512 2.899 1.00 93.06 102 ILE A C 1
ATOM 853 O O . ILE A 1 102 ? -3.592 -8.077 2.021 1.00 93.06 102 ILE A O 1
ATOM 857 N N . ASP A 1 103 ? -3.273 -9.302 3.884 1.00 89.38 103 ASP A N 1
ATOM 858 C CA . ASP A 1 103 ? -4.663 -9.742 4.000 1.00 89.38 103 ASP A CA 1
ATOM 859 C C . ASP A 1 103 ? -5.597 -8.545 4.236 1.00 89.38 103 ASP A C 1
ATOM 861 O O . ASP A 1 103 ? -6.654 -8.437 3.609 1.00 89.38 103 ASP A O 1
ATOM 865 N N . LEU A 1 104 ? -5.196 -7.615 5.105 1.00 86.19 104 LEU A N 1
ATOM 866 C CA . LEU A 1 104 ? -5.935 -6.391 5.388 1.00 86.19 104 LEU A CA 1
ATOM 867 C C . LEU A 1 104 ? -6.048 -5.500 4.148 1.00 86.19 104 LEU A C 1
ATOM 869 O O . LEU A 1 104 ? -7.149 -5.061 3.822 1.00 86.19 104 LEU A O 1
ATOM 873 N N . TYR A 1 105 ? -4.951 -5.268 3.429 1.00 87.38 105 TYR A N 1
ATOM 874 C CA . TYR A 1 105 ? -4.944 -4.473 2.203 1.00 87.38 105 TYR A CA 1
ATOM 875 C C . TYR A 1 105 ? -5.926 -5.021 1.166 1.00 87.38 105 TYR A C 1
ATOM 877 O O . TYR A 1 105 ? -6.727 -4.267 0.611 1.00 87.38 105 TYR A O 1
ATOM 885 N N . ILE A 1 106 ? -5.919 -6.335 0.931 1.00 83.12 106 ILE A N 1
ATOM 886 C CA . ILE A 1 106 ? -6.830 -6.978 -0.027 1.00 83.12 106 ILE A CA 1
ATOM 887 C C . ILE A 1 106 ? -8.287 -6.804 0.402 1.00 83.12 106 ILE A C 1
ATOM 889 O O . ILE A 1 106 ? -9.117 -6.450 -0.436 1.00 83.12 106 ILE A O 1
ATOM 893 N N . ASN A 1 107 ? -8.588 -6.988 1.692 1.00 81.12 107 ASN A N 1
ATOM 894 C CA . ASN A 1 107 ? -9.937 -6.805 2.236 1.00 81.12 107 ASN A CA 1
ATOM 895 C C . ASN A 1 107 ? -10.417 -5.344 2.166 1.00 81.12 107 ASN A C 1
ATOM 897 O O . ASN A 1 107 ? -11.615 -5.096 2.060 1.00 81.12 107 ASN A O 1
ATOM 901 N N . LEU A 1 108 ? -9.502 -4.373 2.236 1.00 76.56 108 LEU A N 1
ATOM 902 C CA . LEU A 1 108 ? -9.821 -2.946 2.128 1.00 76.56 108 LEU A CA 1
ATOM 903 C C . LEU A 1 108 ? -9.984 -2.475 0.676 1.00 76.56 108 LEU A C 1
ATOM 905 O O . LEU A 1 108 ? -10.678 -1.491 0.427 1.00 76.56 108 LEU A O 1
ATOM 909 N N . THR A 1 109 ? -9.342 -3.149 -0.279 1.00 76.44 109 THR A N 1
ATOM 910 C CA . THR A 1 109 ? -9.265 -2.706 -1.683 1.00 76.44 109 THR A CA 1
ATOM 911 C C . THR A 1 109 ? -10.089 -3.556 -2.648 1.00 76.44 109 THR A C 1
ATOM 913 O O . THR A 1 109 ? -10.298 -3.153 -3.793 1.00 76.44 109 THR A O 1
ATOM 916 N N . SER A 1 110 ? -10.574 -4.724 -2.219 1.00 76.81 110 SER A N 1
ATOM 917 C CA . SER A 1 110 ? -11.290 -5.667 -3.078 1.00 76.81 110 SER A CA 1
ATOM 918 C C . SER A 1 110 ? -12.236 -6.590 -2.299 1.00 76.81 110 SER A C 1
ATOM 920 O O . SER A 1 110 ? -12.178 -6.684 -1.078 1.00 76.81 110 SER A O 1
ATOM 922 N N . TYR A 1 111 ? -13.085 -7.315 -3.032 1.00 76.06 111 TYR A N 1
ATOM 923 C CA . TYR A 1 111 ? -13.913 -8.410 -2.502 1.00 76.06 111 TYR A CA 1
ATOM 924 C C . TYR A 1 111 ? -13.320 -9.796 -2.795 1.00 76.06 111 TYR A C 1
ATOM 926 O O . TYR A 1 111 ? -13.984 -10.818 -2.598 1.00 76.06 111 TYR A O 1
ATOM 934 N N . ASP A 1 112 ? -12.102 -9.839 -3.332 1.00 75.06 112 ASP A N 1
ATOM 935 C CA . ASP A 1 112 ? -11.455 -11.089 -3.692 1.00 75.06 112 ASP A CA 1
ATOM 936 C C . ASP A 1 112 ? -10.926 -11.805 -2.439 1.00 75.06 112 ASP A C 1
ATOM 938 O O . ASP A 1 112 ? -10.572 -11.171 -1.445 1.00 75.06 112 ASP A O 1
ATOM 942 N N . PRO A 1 113 ? -10.864 -13.147 -2.452 1.00 83.44 113 PRO A N 1
ATOM 943 C CA . PRO A 1 113 ? -10.327 -13.900 -1.326 1.00 83.44 113 PRO A CA 1
ATOM 944 C C . PRO A 1 113 ? -8.840 -13.592 -1.122 1.00 83.44 113 PRO A C 1
ATOM 946 O O . PRO A 1 113 ? -8.097 -13.510 -2.099 1.00 83.44 113 PRO A O 1
ATOM 949 N N . VAL A 1 114 ? -8.398 -13.520 0.137 1.00 90.06 114 VAL A N 1
ATOM 950 C CA . VAL A 1 114 ? -6.978 -13.382 0.513 1.00 90.06 114 VAL A CA 1
ATOM 951 C C . VAL A 1 114 ? -6.105 -14.516 -0.059 1.00 90.06 114 VAL A C 1
ATOM 953 O O . VAL A 1 114 ? -6.623 -15.605 -0.348 1.00 90.06 114 VAL A O 1
ATOM 956 N N . PRO A 1 115 ? -4.773 -14.344 -0.189 1.00 93.56 115 PRO A N 1
ATOM 957 C CA . PRO A 1 115 ? -3.943 -15.268 -0.954 1.00 93.56 115 PRO A CA 1
ATOM 958 C C . PRO A 1 115 ? -3.987 -16.715 -0.441 1.00 93.56 115 PRO A C 1
ATOM 960 O O . PRO A 1 115 ? -4.036 -17.637 -1.260 1.00 93.56 115 PRO A O 1
ATOM 963 N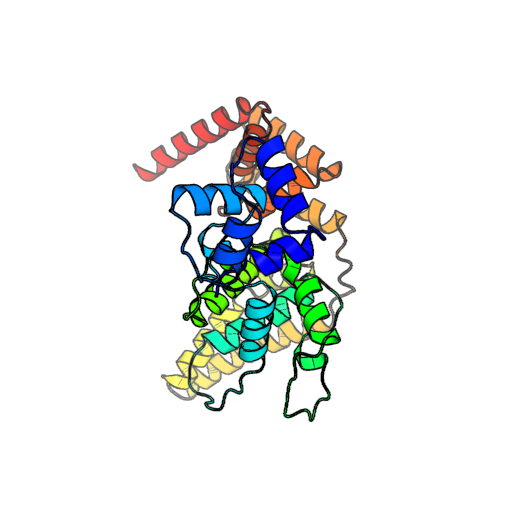 N . ARG A 1 116 ? -4.043 -16.959 0.883 1.00 91.00 116 ARG A N 1
ATOM 964 C CA . ARG A 1 116 ? -4.189 -18.333 1.427 1.00 91.00 116 ARG A CA 1
ATOM 965 C C . ARG A 1 116 ? -5.475 -19.022 0.967 1.00 91.00 116 ARG A C 1
ATOM 967 O O . ARG A 1 116 ? -5.454 -20.222 0.699 1.00 91.00 116 ARG A O 1
ATOM 974 N N . ALA A 1 117 ? -6.569 -18.278 0.816 1.00 89.81 117 ALA A N 1
ATOM 975 C CA . ALA A 1 117 ? -7.866 -18.809 0.399 1.00 89.81 117 ALA A CA 1
ATOM 976 C C . ALA A 1 117 ? -7.932 -19.167 -1.102 1.00 89.81 117 ALA A C 1
ATOM 978 O O . ALA A 1 117 ? -8.892 -19.795 -1.547 1.00 89.81 117 ALA A O 1
ATOM 979 N N . LEU A 1 118 ? -6.891 -18.850 -1.885 1.00 92.06 118 LEU A N 1
ATOM 980 C CA . LEU A 1 118 ? -6.745 -19.318 -3.271 1.00 92.06 118 LEU A CA 1
ATOM 981 C C . LEU A 1 118 ? -6.398 -20.814 -3.370 1.00 92.06 118 LEU A C 1
ATOM 983 O O . LEU A 1 118 ? -6.454 -21.393 -4.460 1.00 92.06 118 LEU A O 1
ATOM 987 N N . TYR A 1 119 ? -6.036 -21.436 -2.247 1.00 93.62 119 TYR A N 1
ATOM 988 C CA . TYR A 1 119 ? -5.621 -22.830 -2.146 1.00 93.62 119 TYR A CA 1
ATOM 989 C C . TYR A 1 119 ? -6.613 -23.645 -1.307 1.00 93.62 119 TYR A C 1
ATOM 991 O O . TYR A 1 119 ? -7.437 -23.114 -0.567 1.00 93.62 119 TYR A O 1
ATOM 999 N N . LYS A 1 120 ? -6.547 -24.977 -1.429 1.00 91.44 120 LYS A N 1
ATOM 1000 C CA . LYS A 1 120 ? -7.339 -25.876 -0.574 1.00 91.44 120 LYS A CA 1
ATOM 1001 C C . LYS A 1 120 ? -6.870 -25.760 0.877 1.00 91.44 120 LYS A C 1
ATOM 1003 O O . LYS A 1 120 ? -5.677 -25.605 1.117 1.00 91.44 120 LYS A O 1
ATOM 1008 N N . LYS A 1 121 ? -7.786 -25.929 1.832 1.00 83.31 121 LYS A N 1
ATOM 1009 C CA . LYS A 1 121 ? -7.504 -25.812 3.272 1.00 83.31 121 LYS A CA 1
ATOM 1010 C C . LYS A 1 121 ? -6.400 -26.766 3.752 1.00 83.31 121 LYS A C 1
ATOM 1012 O O . LYS A 1 121 ? -5.656 -26.435 4.663 1.00 83.31 121 LYS A O 1
ATOM 1017 N N . GLU A 1 122 ? -6.274 -27.932 3.123 1.00 86.00 122 GLU A N 1
ATOM 1018 C CA . GLU A 1 122 ? -5.282 -28.961 3.454 1.00 86.00 122 GLU A CA 1
ATOM 1019 C C . GLU A 1 122 ? -3.991 -28.850 2.621 1.00 86.00 122 GLU A C 1
ATOM 1021 O O . GLU A 1 122 ? -3.144 -29.747 2.674 1.00 86.00 122 GLU A O 1
ATOM 1026 N N . ALA A 1 123 ? -3.844 -27.795 1.808 1.00 86.69 123 ALA A N 1
ATOM 1027 C CA . ALA A 1 123 ? -2.660 -27.594 0.982 1.00 86.69 123 ALA A CA 1
ATOM 1028 C C . ALA A 1 123 ? -1.414 -27.418 1.860 1.00 86.69 123 ALA A C 1
ATOM 1030 O O . ALA A 1 123 ? -1.391 -26.619 2.793 1.00 86.69 123 ALA A O 1
ATOM 1031 N N . LYS A 1 124 ? -0.366 -28.183 1.543 1.00 84.75 124 LYS A N 1
ATOM 1032 C CA . LYS A 1 124 ? 0.948 -28.086 2.198 1.00 84.75 124 LYS A CA 1
ATOM 1033 C C . LYS A 1 124 ? 1.960 -27.293 1.376 1.00 84.75 124 LYS A C 1
ATOM 1035 O O . LYS A 1 124 ? 2.993 -26.902 1.918 1.00 84.75 124 LYS A O 1
ATOM 1040 N N . ASP A 1 125 ? 1.625 -27.052 0.111 1.00 88.25 125 ASP A N 1
ATOM 1041 C CA . ASP A 1 125 ? 2.481 -26.455 -0.897 1.00 88.25 125 ASP A CA 1
ATOM 1042 C C . ASP A 1 125 ? 1.689 -25.331 -1.571 1.00 88.25 125 ASP A C 1
ATOM 1044 O O . ASP A 1 125 ? 0.516 -25.510 -1.923 1.00 88.25 125 ASP A O 1
ATOM 1048 N N . PHE A 1 126 ? 2.342 -24.195 -1.798 1.00 93.94 126 PHE A N 1
ATOM 1049 C CA . PHE A 1 126 ? 1.725 -22.999 -2.368 1.00 93.94 126 PHE A CA 1
ATOM 1050 C C . PHE A 1 126 ? 2.483 -22.602 -3.637 1.00 93.94 126 PHE A C 1
ATOM 1052 O O . PHE A 1 126 ? 3.373 -21.763 -3.597 1.00 93.94 126 PHE A O 1
ATOM 1059 N N . PRO A 1 127 ? 2.232 -23.263 -4.782 1.00 95.38 127 PRO A N 1
ATOM 1060 C CA . PRO A 1 127 ? 2.929 -22.929 -6.016 1.00 95.38 127 PRO A CA 1
ATOM 1061 C C . PRO A 1 127 ? 2.423 -21.609 -6.608 1.00 95.38 127 PRO A C 1
ATOM 1063 O O . PRO A 1 127 ? 1.210 -21.403 -6.746 1.00 95.38 127 PRO A O 1
ATOM 1066 N N . LEU A 1 128 ? 3.353 -20.779 -7.092 1.00 97.12 128 LEU A N 1
ATOM 1067 C CA . LEU A 1 128 ? 3.061 -19.581 -7.883 1.00 97.12 128 LEU A CA 1
ATOM 1068 C C . LEU A 1 128 ? 2.623 -19.960 -9.308 1.00 97.12 128 LEU A C 1
ATOM 1070 O O . LEU A 1 128 ? 3.367 -19.832 -10.282 1.00 97.12 128 LEU A O 1
ATOM 1074 N N . THR A 1 129 ? 1.405 -20.483 -9.438 1.00 97.31 129 THR A N 1
ATOM 1075 C CA . THR A 1 129 ? 0.811 -20.795 -10.747 1.00 97.31 129 THR A CA 1
ATOM 1076 C C . THR A 1 129 ? 0.581 -19.517 -11.558 1.00 97.31 129 THR A C 1
ATOM 1078 O O . THR A 1 129 ? 0.502 -18.426 -11.000 1.00 97.31 129 THR A O 1
ATOM 1081 N N . ALA A 1 130 ? 0.387 -19.626 -12.877 1.00 97.31 130 ALA A N 1
ATOM 1082 C CA . ALA A 1 130 ? 0.082 -18.460 -13.713 1.00 97.31 130 ALA A CA 1
ATOM 1083 C C . ALA A 1 130 ? -1.162 -17.682 -13.233 1.00 97.31 130 ALA A C 1
ATOM 1085 O O . ALA A 1 130 ? -1.172 -16.455 -13.284 1.00 97.31 130 ALA A O 1
ATOM 1086 N N . LYS A 1 131 ? -2.182 -18.387 -12.716 1.00 97.56 131 LYS A N 1
ATOM 1087 C CA . LYS A 1 131 ? -3.385 -17.769 -12.138 1.00 97.56 131 LYS A CA 1
ATOM 1088 C C . LYS A 1 131 ? -3.053 -16.973 -10.872 1.00 97.56 131 LYS A C 1
ATOM 1090 O O . LYS A 1 131 ? -3.491 -15.837 -10.749 1.00 97.56 131 LYS A O 1
ATOM 1095 N N . VAL A 1 132 ? -2.266 -17.548 -9.963 1.00 97.50 132 VAL A N 1
ATOM 1096 C CA . VAL A 1 132 ? -1.886 -16.890 -8.699 1.00 97.50 132 VAL A CA 1
ATOM 1097 C C . VAL A 1 132 ? -0.929 -15.729 -8.955 1.00 97.50 132 VAL A C 1
ATOM 1099 O O . VAL A 1 132 ? -1.075 -14.663 -8.377 1.00 97.50 132 VAL A O 1
ATOM 1102 N N . LYS A 1 133 ? 0.014 -15.884 -9.884 1.00 98.19 133 LYS A N 1
ATOM 1103 C CA . LYS A 1 133 ? 0.886 -14.787 -10.306 1.00 98.19 133 LYS A CA 1
ATOM 1104 C C . LYS A 1 133 ? 0.085 -13.613 -10.860 1.00 98.19 133 LYS A C 1
ATOM 1106 O O . LYS A 1 133 ? 0.370 -12.474 -10.517 1.00 98.19 133 LYS A O 1
ATOM 1111 N N . LYS A 1 134 ? -0.916 -13.892 -11.702 1.00 97.25 134 LYS A N 1
ATOM 1112 C CA . LYS A 1 134 ? -1.818 -12.859 -12.215 1.00 97.25 134 LYS A CA 1
ATOM 1113 C C . LYS A 1 134 ? -2.572 -12.163 -11.078 1.00 97.25 134 LYS A C 1
ATOM 1115 O O . LYS A 1 134 ? -2.615 -10.946 -11.076 1.00 97.25 134 LYS A O 1
ATOM 1120 N N . TYR A 1 135 ? -3.072 -12.917 -10.099 1.00 97.06 135 TYR A N 1
ATOM 1121 C CA . TYR A 1 135 ? -3.707 -12.354 -8.905 1.00 97.06 135 TYR A CA 1
ATOM 1122 C C . TYR A 1 135 ? -2.795 -11.337 -8.190 1.00 97.06 135 TYR A C 1
ATOM 1124 O O . TYR A 1 135 ? -3.201 -10.200 -7.985 1.00 97.06 135 TYR A O 1
ATOM 1132 N N . TRP A 1 136 ? -1.532 -11.688 -7.908 1.00 97.94 136 TRP A N 1
ATOM 1133 C CA . TRP A 1 136 ? -0.577 -10.749 -7.296 1.00 97.94 136 TRP A CA 1
ATOM 1134 C C . TRP A 1 136 ? -0.336 -9.501 -8.152 1.00 97.94 136 TRP A C 1
ATOM 1136 O O . TRP A 1 136 ? -0.292 -8.390 -7.635 1.00 97.94 136 TRP A O 1
ATOM 1146 N N . LEU A 1 137 ? -0.179 -9.677 -9.466 1.00 96.38 137 LEU A N 1
ATOM 1147 C CA . LEU A 1 137 ? 0.035 -8.560 -10.386 1.00 96.38 137 LEU A CA 1
ATOM 1148 C C . LEU A 1 137 ? -1.169 -7.617 -10.449 1.00 96.38 137 LEU A C 1
ATOM 1150 O O . LEU A 1 137 ? -0.966 -6.413 -10.564 1.00 96.38 137 LEU A O 1
ATOM 1154 N N . ASP A 1 138 ? -2.388 -8.155 -10.396 1.00 92.88 138 ASP A N 1
ATOM 1155 C CA . ASP A 1 138 ? -3.619 -7.376 -10.505 1.00 92.88 138 ASP A CA 1
ATOM 1156 C C . ASP A 1 138 ? -3.883 -6.580 -9.210 1.00 92.88 138 ASP A C 1
ATOM 1158 O O . ASP A 1 138 ? -4.146 -5.382 -9.293 1.00 92.88 138 ASP A O 1
ATOM 1162 N N . HIS A 1 139 ? -3.734 -7.195 -8.027 1.00 91.38 139 HIS A N 1
ATOM 1163 C CA . HIS A 1 139 ? -3.991 -6.527 -6.738 1.00 91.38 139 HIS A CA 1
ATOM 1164 C C . HIS A 1 139 ? -2.893 -5.553 -6.303 1.00 91.38 139 HIS A C 1
ATOM 1166 O O . HIS A 1 139 ? -3.190 -4.557 -5.657 1.00 91.38 139 HIS A O 1
ATOM 1172 N N . PHE A 1 140 ? -1.632 -5.814 -6.657 1.00 95.75 140 PHE A N 1
ATOM 1173 C CA . PHE A 1 140 ? -0.492 -5.028 -6.170 1.00 95.75 140 PHE A CA 1
ATOM 1174 C C . PHE A 1 140 ? 0.216 -4.266 -7.289 1.00 95.75 140 PHE A C 1
ATOM 1176 O O . PHE A 1 140 ? 1.390 -3.924 -7.161 1.00 95.75 140 PHE A O 1
ATOM 1183 N N . LYS A 1 141 ? -0.467 -4.010 -8.413 1.00 93.56 141 LYS A N 1
ATOM 1184 C CA . LYS A 1 141 ? 0.125 -3.389 -9.606 1.00 93.56 141 LYS A CA 1
ATOM 1185 C C . LYS A 1 141 ? 0.864 -2.090 -9.292 1.00 93.56 141 LYS A C 1
ATOM 1187 O O . LYS A 1 141 ? 1.980 -1.900 -9.774 1.00 93.56 141 LYS A O 1
ATOM 1192 N N . ASP A 1 142 ? 0.245 -1.198 -8.531 1.00 90.88 142 ASP A N 1
ATOM 1193 C CA . ASP A 1 142 ? 0.804 0.130 -8.276 1.00 90.88 142 ASP A CA 1
ATOM 1194 C C . ASP A 1 142 ? 2.000 0.045 -7.322 1.00 90.88 142 ASP A C 1
ATOM 1196 O O . ASP A 1 142 ? 3.061 0.599 -7.618 1.00 90.88 142 ASP A O 1
ATOM 1200 N N . ILE A 1 143 ? 1.889 -0.776 -6.272 1.00 93.44 143 ILE A N 1
ATOM 1201 C CA . ILE A 1 143 ? 2.986 -1.081 -5.345 1.00 93.44 143 ILE A CA 1
ATOM 1202 C C . ILE A 1 143 ? 4.171 -1.691 -6.098 1.00 93.44 143 ILE A C 1
ATOM 1204 O O . ILE A 1 143 ? 5.284 -1.175 -6.010 1.00 93.44 143 ILE A O 1
ATOM 1208 N N . LEU A 1 144 ? 3.937 -2.732 -6.905 1.00 94.00 144 LEU A N 1
ATOM 1209 C CA . LEU A 1 144 ? 4.952 -3.447 -7.689 1.00 94.00 144 LEU A CA 1
ATOM 1210 C C . LEU A 1 144 ? 5.683 -2.561 -8.706 1.00 94.00 144 LEU A C 1
ATOM 1212 O O . LEU A 1 144 ? 6.817 -2.869 -9.079 1.00 94.00 144 LEU A O 1
ATOM 1216 N N . ASN A 1 145 ? 5.042 -1.485 -9.164 1.00 87.75 145 ASN A N 1
ATOM 1217 C CA . ASN A 1 145 ? 5.628 -0.505 -10.077 1.00 87.75 145 ASN A CA 1
ATOM 1218 C C . ASN A 1 145 ? 6.217 0.716 -9.352 1.00 87.75 145 ASN A C 1
ATOM 1220 O O . ASN A 1 145 ? 6.673 1.652 -10.012 1.00 87.75 145 ASN A O 1
ATOM 1224 N N . SER A 1 146 ? 6.243 0.715 -8.016 1.00 89.44 146 SER A N 1
ATOM 1225 C CA . SER A 1 146 ? 6.836 1.799 -7.240 1.00 89.44 146 SER A CA 1
ATOM 1226 C C . SER A 1 146 ? 8.325 1.959 -7.557 1.00 89.44 146 SER A C 1
ATOM 1228 O O . SER A 1 146 ? 9.081 0.996 -7.751 1.00 89.44 146 SER A O 1
ATOM 1230 N N . GLN A 1 147 ? 8.783 3.214 -7.561 1.00 85.69 147 GLN A N 1
ATOM 1231 C CA . GLN A 1 147 ? 10.194 3.529 -7.773 1.00 85.69 147 GLN A CA 1
ATOM 1232 C C . GLN A 1 147 ? 11.081 2.833 -6.729 1.00 85.69 147 GLN A C 1
ATOM 1234 O O . GLN A 1 147 ? 12.187 2.398 -7.057 1.00 85.69 147 GLN A O 1
ATOM 1239 N N . ARG A 1 148 ? 10.577 2.682 -5.498 1.00 86.44 148 ARG A N 1
ATOM 1240 C CA . ARG A 1 148 ? 11.272 2.022 -4.391 1.00 86.44 148 ARG A CA 1
ATOM 1241 C C . ARG A 1 148 ? 11.612 0.571 -4.727 1.00 86.44 148 ARG A C 1
ATOM 1243 O O . ARG A 1 148 ? 12.788 0.223 -4.693 1.00 86.44 148 ARG A O 1
ATOM 1250 N N . LEU A 1 149 ? 10.632 -0.237 -5.142 1.00 89.06 149 LEU A N 1
ATOM 1251 C CA . LEU A 1 149 ? 10.866 -1.643 -5.501 1.00 89.06 149 LEU A CA 1
ATOM 1252 C C . LEU A 1 149 ? 11.730 -1.799 -6.758 1.00 89.06 149 LEU A C 1
ATOM 1254 O O . LEU A 1 149 ? 12.600 -2.669 -6.810 1.00 89.06 149 LEU A O 1
ATOM 1258 N N . SER A 1 150 ? 11.542 -0.931 -7.759 1.00 83.50 150 SER A N 1
ATOM 1259 C CA . SER A 1 150 ? 12.255 -1.020 -9.046 1.00 83.50 150 SER A CA 1
ATOM 1260 C C . SER A 1 150 ? 13.785 -0.872 -8.944 1.00 83.50 150 SER A C 1
ATOM 1262 O O . SER A 1 150 ? 14.521 -1.318 -9.834 1.00 83.50 150 SER A O 1
ATOM 1264 N N . ASN A 1 151 ? 14.270 -0.268 -7.8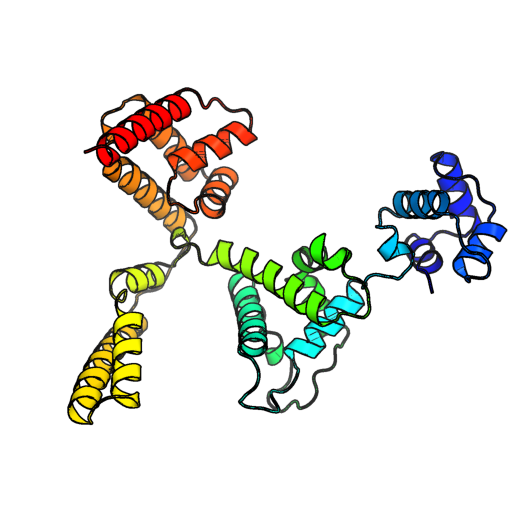54 1.00 85.75 151 ASN A N 1
ATOM 1265 C CA . ASN A 1 151 ? 15.677 0.065 -7.638 1.00 85.75 151 ASN A CA 1
ATOM 1266 C C . ASN A 1 151 ? 16.400 -0.897 -6.681 1.00 85.75 151 ASN A C 1
ATOM 1268 O O . ASN A 1 151 ? 17.590 -0.715 -6.428 1.00 85.75 151 ASN A O 1
ATOM 1272 N N . ILE A 1 152 ? 15.719 -1.928 -6.172 1.00 90.56 152 ILE A N 1
ATOM 1273 C CA . ILE A 1 152 ? 16.318 -2.879 -5.229 1.00 90.56 152 ILE A CA 1
ATOM 1274 C C . ILE A 1 152 ? 17.271 -3.813 -5.965 1.00 90.56 152 ILE A C 1
ATOM 1276 O O . ILE A 1 152 ? 16.881 -4.522 -6.899 1.00 90.56 152 ILE A O 1
ATOM 1280 N N . ASN A 1 153 ? 18.526 -3.832 -5.519 1.00 90.81 153 ASN A N 1
ATOM 1281 C CA . ASN A 1 153 ? 19.554 -4.704 -6.067 1.00 90.81 153 ASN A CA 1
ATOM 1282 C C . ASN A 1 153 ? 19.294 -6.174 -5.711 1.00 90.81 153 ASN A C 1
ATOM 1284 O O . ASN A 1 153 ? 18.882 -6.519 -4.604 1.00 90.81 153 ASN A O 1
ATOM 1288 N N . LYS A 1 154 ? 19.601 -7.065 -6.652 1.00 89.62 154 LYS A N 1
ATOM 1289 C CA . LYS A 1 154 ? 19.549 -8.509 -6.439 1.00 89.62 154 LYS A CA 1
ATOM 1290 C C . LYS A 1 154 ? 20.514 -8.924 -5.333 1.00 89.62 154 LYS A C 1
ATOM 1292 O O . LYS A 1 154 ? 21.616 -8.395 -5.228 1.00 89.62 154 LYS A O 1
ATOM 1297 N N . GLY A 1 155 ? 20.110 -9.934 -4.569 1.00 86.00 155 GLY A N 1
ATOM 1298 C CA . GLY A 1 155 ? 20.889 -10.476 -3.454 1.00 86.00 155 GLY A CA 1
ATOM 1299 C C . GLY A 1 155 ? 20.372 -10.048 -2.083 1.00 86.00 155 GLY A C 1
ATOM 1300 O O . GLY A 1 155 ? 20.708 -10.710 -1.110 1.00 86.00 155 GLY A O 1
ATOM 1301 N N . ASN A 1 156 ? 19.505 -9.033 -2.013 1.00 84.31 156 ASN A N 1
ATOM 1302 C CA . ASN A 1 156 ? 18.791 -8.675 -0.792 1.00 84.31 156 ASN A CA 1
ATOM 1303 C C . ASN A 1 156 ? 17.286 -8.925 -0.980 1.00 84.31 156 ASN A C 1
ATOM 1305 O O . ASN A 1 156 ? 16.604 -8.140 -1.634 1.00 84.31 156 ASN A O 1
ATOM 1309 N N . LYS A 1 157 ? 16.789 -10.088 -0.539 1.00 90.06 157 LYS A N 1
ATOM 1310 C CA . LYS A 1 157 ? 15.347 -10.392 -0.590 1.00 90.06 157 LYS A CA 1
ATOM 1311 C C . LYS A 1 157 ? 14.588 -9.649 0.512 1.00 90.06 157 LYS A C 1
ATOM 1313 O O . LYS A 1 157 ? 13.454 -9.251 0.277 1.00 90.06 157 LYS A O 1
ATOM 1318 N N . ASP A 1 158 ? 15.228 -9.407 1.649 1.00 90.25 158 ASP A N 1
ATOM 1319 C CA . ASP A 1 158 ? 14.608 -8.739 2.795 1.00 90.25 158 ASP A CA 1
ATOM 1320 C C . ASP A 1 158 ? 14.254 -7.289 2.452 1.00 90.25 158 ASP A C 1
ATOM 1322 O O . ASP A 1 158 ? 13.146 -6.848 2.738 1.00 90.25 158 ASP A O 1
ATOM 1326 N N . ASP A 1 159 ? 15.118 -6.582 1.710 1.00 91.88 159 ASP A N 1
ATOM 1327 C CA . ASP A 1 159 ? 14.810 -5.237 1.195 1.00 91.88 159 ASP A CA 1
ATOM 1328 C C . ASP A 1 159 ? 13.545 -5.216 0.329 1.00 91.88 159 ASP A C 1
ATOM 1330 O O . ASP A 1 159 ? 12.816 -4.219 0.331 1.00 91.88 159 ASP A O 1
ATOM 1334 N N . VAL A 1 160 ? 13.288 -6.293 -0.430 1.00 94.69 160 VAL A N 1
ATOM 1335 C CA . VAL A 1 160 ? 12.070 -6.424 -1.240 1.00 94.69 160 VAL A CA 1
ATOM 1336 C C . VAL A 1 160 ? 10.859 -6.504 -0.330 1.00 94.69 160 VAL A C 1
ATOM 1338 O O . VAL A 1 160 ? 9.915 -5.756 -0.557 1.00 94.69 160 VAL A O 1
ATOM 1341 N N . ILE A 1 161 ? 10.899 -7.354 0.698 1.00 94.56 161 ILE A N 1
ATOM 1342 C CA . ILE A 1 161 ? 9.795 -7.508 1.650 1.00 94.56 161 ILE A CA 1
ATOM 1343 C C . ILE A 1 161 ? 9.554 -6.199 2.400 1.00 94.56 161 ILE A C 1
ATOM 1345 O O . ILE A 1 161 ? 8.461 -5.660 2.309 1.00 94.56 161 ILE A O 1
ATOM 1349 N N . VAL A 1 162 ? 10.583 -5.624 3.028 1.00 92.19 162 VAL A N 1
ATOM 1350 C CA . VAL A 1 162 ? 10.479 -4.367 3.792 1.00 92.19 162 VAL A CA 1
ATOM 1351 C C . VAL A 1 162 ? 9.965 -3.215 2.929 1.00 92.19 162 VAL A C 1
ATOM 1353 O O . VAL A 1 162 ? 9.169 -2.391 3.374 1.00 92.19 162 VAL A O 1
ATOM 1356 N N . SER A 1 163 ? 10.419 -3.121 1.678 1.00 93.75 163 SER A N 1
ATOM 1357 C CA . SER A 1 163 ? 9.944 -2.068 0.782 1.00 93.75 163 SER A CA 1
ATOM 1358 C C . SER A 1 163 ? 8.519 -2.312 0.304 1.00 93.75 163 SER A C 1
ATOM 1360 O O . SER A 1 163 ? 7.782 -1.345 0.171 1.00 93.75 163 SER A O 1
ATOM 1362 N N . PHE A 1 164 ? 8.140 -3.562 0.030 1.00 95.50 164 PHE A N 1
ATOM 1363 C CA . PHE A 1 164 ? 6.785 -3.921 -0.387 1.00 95.50 164 PHE A CA 1
ATOM 1364 C C . PHE A 1 164 ? 5.779 -3.646 0.732 1.00 95.50 164 PHE A C 1
ATOM 1366 O O . PHE A 1 164 ? 4.782 -2.969 0.503 1.00 95.50 164 PHE A O 1
ATOM 1373 N N . ASP A 1 165 ? 6.106 -4.104 1.937 1.00 93.94 165 ASP A N 1
ATOM 1374 C CA . ASP A 1 165 ? 5.336 -3.913 3.163 1.00 93.94 165 ASP A CA 1
ATOM 1375 C C . ASP A 1 165 ? 5.118 -2.430 3.464 1.00 93.94 165 ASP A C 1
ATOM 1377 O O . ASP A 1 165 ? 3.994 -1.955 3.553 1.00 93.94 165 ASP A O 1
ATOM 1381 N N . SER A 1 166 ? 6.191 -1.639 3.437 1.00 91.56 166 SER A N 1
ATOM 1382 C CA . SER A 1 166 ? 6.097 -0.201 3.685 1.00 91.56 166 SER A CA 1
ATOM 1383 C C . SER A 1 166 ? 5.270 0.559 2.633 1.00 91.56 166 SER A C 1
ATOM 1385 O O . SER A 1 166 ? 4.717 1.615 2.938 1.00 91.56 166 SER A O 1
ATOM 1387 N N . GLU A 1 167 ? 5.185 0.085 1.385 1.00 93.12 167 GLU A N 1
ATOM 1388 C CA . GLU A 1 167 ? 4.254 0.665 0.402 1.00 93.12 167 GLU A CA 1
ATOM 1389 C C . GLU A 1 167 ? 2.799 0.244 0.681 1.00 93.12 167 GLU A C 1
ATOM 1391 O O . GLU A 1 167 ? 1.895 1.063 0.515 1.00 93.12 167 GLU A O 1
ATOM 1396 N N . ILE A 1 168 ? 2.571 -0.980 1.170 1.00 92.69 168 ILE A N 1
ATOM 1397 C CA . ILE A 1 168 ? 1.255 -1.444 1.631 1.00 92.69 168 ILE A CA 1
ATOM 1398 C C . ILE A 1 168 ? 0.778 -0.645 2.840 1.00 92.69 168 ILE A C 1
ATOM 1400 O O . ILE A 1 168 ? -0.332 -0.122 2.805 1.00 92.69 168 ILE A O 1
ATOM 1404 N N . GLU A 1 169 ? 1.598 -0.503 3.881 1.00 89.12 169 GLU A N 1
ATOM 1405 C CA . GLU A 1 169 ? 1.254 0.243 5.097 1.00 89.12 169 GLU A CA 1
ATOM 1406 C C . GLU A 1 169 ? 0.827 1.679 4.769 1.00 89.12 169 GLU A C 1
ATOM 1408 O O . GLU A 1 169 ? -0.174 2.177 5.287 1.00 89.12 169 GLU A O 1
ATOM 1413 N N . LYS A 1 170 ? 1.545 2.342 3.850 1.00 86.56 170 LYS A N 1
ATOM 1414 C CA . LYS A 1 170 ? 1.182 3.683 3.366 1.00 86.56 170 LYS A CA 1
ATOM 1415 C C . LYS A 1 170 ? -0.201 3.709 2.735 1.00 86.56 170 LYS A C 1
ATOM 1417 O O . LYS A 1 170 ? -0.930 4.679 2.929 1.00 86.56 170 LYS A O 1
ATOM 1422 N N . ASP A 1 171 ? -0.559 2.691 1.960 1.00 83.69 171 ASP A N 1
ATOM 1423 C CA . ASP A 1 171 ? -1.884 2.609 1.362 1.00 83.69 171 ASP A CA 1
ATOM 1424 C C . ASP A 1 171 ? -2.955 2.260 2.401 1.00 83.69 171 ASP A C 1
ATOM 1426 O O . ASP A 1 171 ? -3.999 2.911 2.423 1.00 83.69 171 ASP A O 1
ATOM 1430 N N . ILE A 1 172 ? -2.694 1.314 3.308 1.00 82.25 172 ILE A N 1
ATOM 1431 C CA . ILE A 1 172 ? -3.590 0.961 4.421 1.00 82.25 172 ILE A CA 1
ATOM 1432 C C . ILE A 1 172 ? -3.895 2.192 5.279 1.00 82.25 172 ILE A C 1
ATOM 1434 O O . ILE A 1 172 ? -5.060 2.444 5.594 1.00 82.25 172 ILE A O 1
ATOM 1438 N N . ALA A 1 173 ? -2.890 3.011 5.595 1.00 79.06 173 ALA A N 1
ATOM 1439 C CA . ALA A 1 173 ? -3.064 4.241 6.363 1.00 79.06 173 ALA A CA 1
ATOM 1440 C C . ALA A 1 173 ? -4.072 5.205 5.705 1.00 79.06 173 ALA A C 1
ATOM 1442 O O . ALA A 1 173 ? -4.849 5.866 6.400 1.00 79.06 173 ALA A O 1
ATOM 1443 N N . LYS A 1 174 ? -4.154 5.231 4.365 1.00 71.75 174 LYS A N 1
ATOM 1444 C CA . LYS A 1 174 ? -5.165 6.023 3.639 1.00 71.75 174 LYS A CA 1
ATOM 1445 C C . LYS A 1 174 ? -6.585 5.512 3.867 1.00 71.75 174 LYS A C 1
ATOM 1447 O O . LYS A 1 174 ? -7.518 6.289 3.674 1.00 71.75 174 LYS A O 1
ATOM 1452 N N . PHE A 1 175 ? -6.775 4.237 4.210 1.00 65.31 175 PHE A N 1
ATOM 1453 C CA . PHE A 1 175 ? -8.075 3.629 4.521 1.00 65.31 175 PHE A CA 1
ATOM 1454 C C . PHE A 1 175 ? -8.414 3.683 6.012 1.00 65.31 175 PHE A C 1
ATOM 1456 O O . PHE A 1 175 ? -9.578 3.851 6.357 1.00 65.31 175 PHE A O 1
ATOM 1463 N N . GLN A 1 176 ? -7.414 3.589 6.888 1.00 64.88 176 GLN A N 1
ATOM 1464 C CA . GLN A 1 176 ? -7.591 3.582 8.345 1.00 64.88 176 GLN A CA 1
ATOM 1465 C C . GLN A 1 176 ? -7.697 4.974 8.980 1.00 64.88 176 GLN A C 1
ATOM 1467 O O . GLN A 1 176 ? -7.820 5.087 10.200 1.00 64.88 176 GLN A O 1
ATOM 1472 N N . SER A 1 177 ? -7.680 6.039 8.176 1.00 62.56 177 SER A N 1
ATOM 1473 C CA . SER A 1 177 ? -7.948 7.393 8.658 1.00 62.56 177 SER A CA 1
ATOM 1474 C C . SER A 1 177 ? -9.251 7.422 9.481 1.00 62.56 177 SER A C 1
ATOM 1476 O O . SER A 1 177 ? -10.257 6.874 9.019 1.00 62.56 177 SER A O 1
ATOM 1478 N N . PRO A 1 178 ? -9.290 8.062 10.670 1.00 56.75 178 PRO A N 1
ATOM 1479 C CA . PRO A 1 178 ? -10.487 8.102 11.523 1.00 56.75 178 PRO A CA 1
ATOM 1480 C C . PRO A 1 178 ? -11.724 8.647 10.793 1.00 56.75 178 PRO A C 1
ATOM 1482 O O . PRO A 1 178 ? -12.860 8.301 11.118 1.00 56.75 178 PRO A O 1
ATOM 1485 N N . TYR A 1 179 ? -11.511 9.428 9.736 1.00 54.75 179 TYR A N 1
ATOM 1486 C CA . TYR A 1 179 ? -12.569 9.949 8.881 1.00 54.75 179 TYR A CA 1
ATOM 1487 C C . TYR A 1 179 ? -13.263 8.861 8.044 1.00 54.75 179 TYR A C 1
ATOM 1489 O O . TYR A 1 179 ? -14.467 8.974 7.801 1.00 54.75 179 TYR A O 1
ATOM 1497 N N . LYS A 1 180 ? -12.546 7.787 7.671 1.00 59.91 180 LYS A N 1
ATOM 1498 C CA . LYS A 1 180 ? -13.031 6.619 6.903 1.00 59.91 180 LYS A CA 1
ATOM 1499 C C . LYS A 1 180 ? -13.575 5.484 7.765 1.00 59.91 180 LYS A C 1
ATOM 1501 O O . LYS A 1 180 ? -14.057 4.497 7.214 1.00 59.91 180 LYS A O 1
ATOM 1506 N N . ALA A 1 181 ? -13.542 5.620 9.092 1.00 66.44 181 ALA A N 1
ATOM 1507 C CA . ALA A 1 181 ? -14.195 4.663 9.973 1.00 66.44 181 ALA A CA 1
ATOM 1508 C C . ALA A 1 181 ? -15.691 4.570 9.633 1.00 66.44 181 ALA A C 1
ATOM 1510 O O . ALA A 1 181 ? -16.358 5.598 9.476 1.00 66.44 181 ALA A O 1
ATOM 1511 N N . THR A 1 182 ? -16.213 3.345 9.555 1.00 71.38 182 THR A N 1
ATOM 1512 C CA . THR A 1 182 ? -17.653 3.113 9.399 1.00 71.38 182 THR A CA 1
ATOM 1513 C C . THR A 1 182 ? -18.425 3.642 10.613 1.00 71.38 182 THR A C 1
ATOM 1515 O O . THR A 1 182 ? -17.818 4.066 11.607 1.00 71.38 182 THR A O 1
ATOM 1518 N N . LEU A 1 183 ? -19.763 3.629 10.588 1.00 73.00 183 LEU A N 1
ATOM 1519 C CA . LEU A 1 183 ? -20.528 4.111 11.743 1.00 73.00 183 LEU A CA 1
ATOM 1520 C C . LEU A 1 183 ? -20.226 3.260 12.986 1.00 73.00 183 LEU A C 1
ATOM 1522 O O . LEU A 1 183 ? -20.020 3.806 14.075 1.00 73.00 183 LEU A O 1
ATOM 1526 N N . LEU A 1 184 ? -20.100 1.943 12.799 1.00 80.31 184 LEU A N 1
ATOM 1527 C CA . LEU A 1 184 ? -19.657 1.025 13.842 1.00 80.31 184 LEU A CA 1
ATOM 1528 C C . LEU A 1 184 ? -18.226 1.341 14.304 1.00 80.31 184 LEU A C 1
ATOM 1530 O O . LEU A 1 184 ? -17.965 1.390 15.506 1.00 80.31 184 LEU A O 1
ATOM 1534 N N . GLY A 1 185 ? -17.308 1.625 13.374 1.00 81.06 185 GLY A N 1
ATOM 1535 C CA . GLY A 1 185 ? -15.934 2.022 13.698 1.00 81.06 185 GLY A CA 1
ATOM 1536 C C . GLY A 1 185 ? -15.852 3.296 14.551 1.00 81.06 185 GLY A C 1
ATOM 1537 O O . GLY A 1 185 ? -15.074 3.364 15.502 1.00 81.06 185 GLY A O 1
ATOM 1538 N N . LYS A 1 186 ? -16.699 4.295 14.284 1.00 75.94 186 LYS A N 1
ATOM 1539 C CA . LYS A 1 186 ? -16.767 5.529 15.091 1.00 75.94 186 LYS A CA 1
ATOM 1540 C C . LYS A 1 186 ? -17.364 5.291 16.468 1.00 75.94 186 LYS A C 1
ATOM 1542 O O . LYS A 1 186 ? -16.878 5.848 17.458 1.00 75.94 186 LYS A O 1
ATOM 1547 N N . LEU A 1 187 ? -18.401 4.455 16.545 1.00 80.19 187 LEU A N 1
ATOM 1548 C CA . LEU A 1 187 ? -18.951 4.021 17.824 1.00 80.19 187 LEU A CA 1
ATOM 1549 C C . LEU A 1 187 ? -17.867 3.324 18.647 1.00 80.19 187 LEU A C 1
ATOM 1551 O O . LEU A 1 187 ? -17.699 3.663 19.818 1.00 80.19 187 LEU A O 1
ATOM 1555 N N . TYR A 1 188 ? -17.093 2.429 18.025 1.00 85.75 188 TYR A N 1
ATOM 1556 C CA . TYR A 1 188 ? -15.955 1.769 18.657 1.00 85.75 188 TYR A CA 1
ATOM 1557 C C . TYR A 1 188 ? -14.966 2.784 19.239 1.00 85.75 188 TYR A C 1
ATOM 1559 O O . TYR A 1 188 ? -14.733 2.803 20.448 1.00 85.75 188 TYR A O 1
ATOM 1567 N N . GLN A 1 189 ? -14.467 3.697 18.404 1.00 81.62 189 GLN A N 1
ATOM 1568 C CA . GLN A 1 189 ? -13.507 4.728 18.809 1.00 81.62 189 GLN A CA 1
ATOM 1569 C C . GLN A 1 189 ? -14.031 5.636 19.932 1.00 81.62 189 GLN A C 1
ATOM 1571 O O . GLN A 1 189 ? -13.249 6.122 20.742 1.00 81.62 189 GLN A O 1
ATOM 1576 N N . THR A 1 190 ? -15.344 5.864 20.011 1.00 77.94 190 THR A N 1
ATOM 1577 C CA . THR A 1 190 ? -15.940 6.750 21.022 1.00 77.94 190 THR A CA 1
ATOM 1578 C C . THR A 1 190 ? -16.236 6.017 22.330 1.00 77.94 190 THR A C 1
ATOM 1580 O O . THR A 1 190 ? -15.846 6.469 23.409 1.00 77.94 190 THR A O 1
ATOM 1583 N N . LYS A 1 191 ? -16.957 4.893 22.245 1.00 84.06 191 LYS A N 1
ATOM 1584 C CA . LYS A 1 191 ? -17.503 4.166 23.397 1.00 84.06 191 LYS A CA 1
ATOM 1585 C C . LYS A 1 191 ? -16.485 3.211 24.018 1.00 84.06 191 LYS A C 1
ATOM 1587 O O . LYS A 1 191 ? -16.504 3.011 25.229 1.00 84.06 191 LYS A O 1
ATOM 1592 N N . PHE A 1 192 ? -15.563 2.689 23.214 1.00 89.06 192 PHE A N 1
ATOM 1593 C CA . PHE A 1 192 ? -14.596 1.668 23.615 1.00 89.06 192 PHE A CA 1
ATOM 1594 C C . PHE A 1 192 ? -13.143 2.168 23.565 1.00 89.06 192 PHE A C 1
ATOM 1596 O O . PHE A 1 192 ? -12.213 1.374 23.554 1.00 89.06 192 PHE A O 1
ATOM 1603 N N . LYS A 1 193 ? -12.916 3.489 23.639 1.00 84.75 193 LYS A N 1
ATOM 1604 C CA . LYS A 1 193 ? -11.569 4.103 23.648 1.00 84.75 193 LYS A CA 1
ATOM 1605 C C . LYS A 1 193 ? -10.609 3.600 24.737 1.00 84.75 193 LYS A C 1
ATOM 1607 O O . LYS A 1 193 ? -9.407 3.787 24.618 1.00 84.75 193 LYS A O 1
ATOM 1612 N N . ASN A 1 194 ? -11.140 3.010 25.809 1.00 83.88 194 ASN A N 1
ATOM 1613 C CA . ASN A 1 194 ? -10.356 2.476 26.927 1.00 83.88 194 ASN A CA 1
ATOM 1614 C C . ASN A 1 194 ? -10.059 0.972 26.778 1.00 83.88 194 ASN A C 1
ATOM 1616 O O . ASN A 1 194 ? -9.568 0.370 27.731 1.00 83.88 194 ASN A O 1
ATOM 1620 N N . GLU A 1 195 ? -10.407 0.350 25.645 1.00 92.81 195 GLU A N 1
ATOM 1621 C CA . GLU A 1 195 ? -10.210 -1.086 25.421 1.00 92.81 195 GLU A CA 1
ATOM 1622 C C . GLU A 1 195 ? -8.747 -1.491 25.600 1.00 92.81 195 GLU A C 1
ATOM 1624 O O . GLU A 1 195 ? -8.477 -2.336 26.452 1.00 92.81 195 GLU A O 1
ATOM 1629 N N . SER A 1 196 ? -7.820 -0.795 24.939 1.00 89.19 196 SER A N 1
ATOM 1630 C CA . SER A 1 196 ? -6.381 -1.056 25.064 1.00 89.19 196 SER A CA 1
ATOM 1631 C C . SER A 1 196 ? -5.882 -0.895 26.500 1.00 89.19 196 SER A C 1
ATOM 1633 O O . SER A 1 196 ? -5.181 -1.753 27.018 1.00 89.19 196 SER A O 1
ATOM 1635 N N . VAL A 1 197 ? -6.323 0.156 27.197 1.00 90.88 197 VAL A N 1
ATOM 1636 C CA . VAL A 1 197 ? -5.930 0.419 28.590 1.00 90.88 197 VAL A CA 1
ATOM 1637 C C . VAL A 1 197 ? -6.355 -0.723 29.518 1.00 90.88 197 VAL A C 1
ATOM 1639 O O . VAL A 1 197 ? -5.595 -1.121 30.398 1.00 90.88 197 VAL A O 1
ATOM 1642 N N . LEU A 1 198 ? -7.573 -1.250 29.350 1.00 93.31 198 LEU A N 1
ATOM 1643 C CA . LEU A 1 198 ? -8.066 -2.358 30.173 1.00 93.31 198 LEU A CA 1
ATOM 1644 C C . LEU A 1 198 ? -7.469 -3.708 29.766 1.00 93.31 198 LEU A C 1
ATOM 1646 O O . LEU A 1 198 ? -7.284 -4.555 30.641 1.00 93.31 198 LEU A O 1
ATOM 1650 N N . HIS A 1 199 ? -7.159 -3.901 28.483 1.00 96.19 199 HIS A N 1
ATOM 1651 C CA . HIS A 1 199 ? -6.399 -5.051 28.002 1.00 96.19 199 HIS A CA 1
ATOM 1652 C C . HIS A 1 199 ? -5.017 -5.093 28.668 1.00 96.19 199 HIS A C 1
ATOM 1654 O O . HIS A 1 199 ? -4.683 -6.071 29.337 1.00 96.19 199 HIS A O 1
ATOM 1660 N N . ASP A 1 200 ? -4.257 -4.001 28.561 1.00 93.56 200 ASP A N 1
ATOM 1661 C CA . ASP A 1 200 ? -2.895 -3.893 29.086 1.00 93.56 200 ASP A CA 1
ATOM 1662 C C . ASP A 1 200 ? -2.859 -4.046 30.614 1.00 93.56 200 ASP A C 1
ATOM 1664 O O . ASP A 1 200 ? -2.017 -4.771 31.147 1.00 93.56 200 ASP A O 1
ATOM 1668 N N . ASP A 1 201 ? -3.808 -3.430 31.336 1.00 96.12 201 ASP A N 1
ATOM 1669 C CA . ASP A 1 201 ? -3.945 -3.593 32.792 1.00 96.12 201 ASP A CA 1
ATOM 1670 C C . ASP A 1 201 ? -4.226 -5.055 33.173 1.00 96.12 201 ASP A C 1
ATOM 1672 O O . ASP A 1 201 ? -3.658 -5.565 34.141 1.00 96.12 201 ASP A O 1
ATOM 1676 N N . ALA A 1 202 ? -5.074 -5.754 32.409 1.00 96.88 202 ALA A N 1
ATOM 1677 C CA . ALA A 1 202 ? -5.362 -7.163 32.650 1.00 96.88 202 ALA A CA 1
ATOM 1678 C C . ALA A 1 202 ? -4.119 -8.037 32.442 1.00 96.88 202 ALA A C 1
ATOM 1680 O O . ALA A 1 202 ? -3.793 -8.822 33.335 1.00 96.88 202 ALA A O 1
ATOM 1681 N N . ILE A 1 203 ? -3.406 -7.877 31.322 1.00 97.31 203 ILE A N 1
ATOM 1682 C CA . ILE A 1 203 ? -2.183 -8.641 31.030 1.00 97.31 203 ILE A CA 1
ATOM 1683 C C . ILE A 1 203 ? -1.112 -8.374 32.088 1.00 97.31 203 ILE A C 1
ATOM 1685 O O . ILE A 1 203 ? -0.645 -9.312 32.734 1.00 97.31 203 ILE A O 1
ATOM 1689 N N . GLN A 1 204 ? -0.800 -7.105 32.362 1.00 96.62 204 GLN A N 1
ATOM 1690 C CA . GLN A 1 204 ? 0.224 -6.733 33.339 1.00 96.62 204 GLN A CA 1
ATOM 1691 C C . GLN A 1 204 ? -0.065 -7.323 34.727 1.00 96.62 204 GLN A C 1
ATOM 1693 O O . GLN A 1 204 ? 0.836 -7.830 35.399 1.00 96.62 204 GLN A O 1
ATOM 1698 N N . LYS A 1 205 ? -1.323 -7.282 35.181 1.00 97.56 205 LYS A N 1
ATOM 1699 C CA . LYS A 1 205 ? -1.689 -7.807 36.503 1.00 97.56 205 LYS A CA 1
ATOM 1700 C C . LYS A 1 205 ? -1.682 -9.327 36.559 1.00 97.56 205 LYS A C 1
ATOM 1702 O O . LYS A 1 205 ? -1.335 -9.873 37.602 1.00 97.56 205 LYS A O 1
ATOM 1707 N N . ILE A 1 206 ? -2.054 -9.998 35.471 1.00 97.25 206 ILE A N 1
ATOM 1708 C CA . ILE A 1 206 ? -1.965 -11.458 35.358 1.00 97.25 206 ILE A CA 1
ATOM 1709 C C . ILE A 1 206 ? -0.505 -11.915 35.404 1.00 97.25 206 ILE A C 1
ATOM 1711 O O . ILE A 1 206 ? -0.199 -12.896 36.077 1.00 97.25 206 ILE A O 1
ATOM 1715 N N . GLU A 1 207 ? 0.385 -11.214 34.705 1.00 97.50 207 GLU A N 1
ATOM 1716 C CA . GLU A 1 207 ? 1.791 -11.603 34.590 1.00 97.50 207 GLU A CA 1
ATOM 1717 C C . GLU A 1 207 ? 2.606 -11.284 35.846 1.00 97.50 207 GLU A C 1
ATOM 1719 O O . GLU A 1 207 ? 3.480 -12.067 36.225 1.00 97.50 207 GLU A O 1
ATOM 1724 N N . TYR A 1 208 ? 2.330 -10.149 36.497 1.00 97.25 208 TYR A N 1
ATOM 1725 C CA . TYR A 1 208 ? 3.261 -9.583 37.476 1.00 97.25 208 TYR A CA 1
ATOM 1726 C C . TYR A 1 208 ? 2.687 -9.346 38.877 1.00 97.25 208 TYR A C 1
ATOM 1728 O O . TYR A 1 208 ? 3.472 -9.096 39.794 1.00 97.25 208 TYR A O 1
ATOM 1736 N N . LEU A 1 209 ? 1.364 -9.408 39.081 1.00 96.94 209 LEU A N 1
ATOM 1737 C CA . LEU A 1 209 ? 0.738 -9.137 40.385 1.00 96.94 209 LEU A CA 1
ATOM 1738 C C . LEU A 1 209 ? 0.066 -10.376 41.001 1.00 96.94 209 LEU A C 1
ATOM 1740 O O . LEU A 1 209 ? 0.137 -11.492 40.490 1.00 96.94 209 LEU A O 1
ATOM 1744 N N . ASP A 1 210 ? -0.555 -10.190 42.170 1.00 97.19 210 ASP A N 1
ATOM 1745 C CA . ASP A 1 210 ? -1.244 -11.262 42.881 1.00 97.19 210 ASP A CA 1
ATOM 1746 C C . ASP A 1 210 ? -2.573 -11.675 42.221 1.00 97.19 210 ASP A C 1
ATOM 1748 O O . ASP A 1 210 ? -3.198 -10.946 41.446 1.00 97.19 210 ASP A O 1
ATOM 1752 N N . LEU A 1 211 ? -3.043 -12.870 42.592 1.00 97.06 211 LEU A N 1
ATOM 1753 C CA . LEU A 1 211 ? -4.258 -13.474 42.046 1.00 97.06 211 LEU A CA 1
ATOM 1754 C C . LEU A 1 211 ? -5.515 -12.607 42.237 1.00 97.06 211 LEU A C 1
ATOM 1756 O O . LEU A 1 211 ? -6.437 -12.697 41.428 1.00 97.06 211 LEU A O 1
ATOM 1760 N N . SER A 1 212 ? -5.599 -11.814 43.307 1.00 98.12 212 SER A N 1
ATOM 1761 C CA . SER A 1 212 ? -6.751 -10.943 43.551 1.00 98.12 212 SER A CA 1
ATOM 1762 C C . SER A 1 212 ? -6.763 -9.782 42.561 1.00 98.12 212 SER A C 1
ATOM 1764 O O . SER A 1 212 ? -7.793 -9.539 41.929 1.00 98.12 212 SER A O 1
ATOM 1766 N N . ALA A 1 213 ? -5.620 -9.118 42.373 1.00 97.12 213 ALA A N 1
ATOM 1767 C CA . ALA A 1 213 ? -5.466 -8.046 41.393 1.00 97.12 213 ALA A CA 1
ATOM 1768 C C . ALA A 1 213 ? -5.723 -8.545 39.960 1.00 97.12 213 ALA A C 1
ATOM 1770 O O . ALA A 1 213 ? -6.478 -7.917 39.214 1.00 97.12 213 ALA A O 1
ATOM 1771 N N . ALA A 1 214 ? -5.173 -9.712 39.606 1.00 97.81 214 ALA A N 1
ATOM 1772 C CA . ALA A 1 214 ? -5.398 -10.351 38.312 1.00 97.81 214 ALA A CA 1
ATOM 1773 C C . ALA A 1 214 ? -6.889 -10.648 38.067 1.00 97.81 214 ALA A C 1
ATOM 1775 O O . ALA A 1 214 ? -7.426 -10.319 37.010 1.00 97.81 214 ALA A O 1
ATOM 1776 N N . LYS A 1 215 ? -7.590 -11.211 39.066 1.00 98.12 215 LYS A N 1
ATOM 1777 C CA . LYS A 1 215 ? -9.036 -11.488 38.992 1.00 98.12 215 LYS A CA 1
ATOM 1778 C C . LYS A 1 215 ? -9.865 -10.223 38.805 1.00 98.12 215 LYS A C 1
ATOM 1780 O O . LYS A 1 215 ? -10.837 -10.237 38.054 1.00 98.12 215 LYS A O 1
ATOM 1785 N N . GLU A 1 216 ? -9.531 -9.146 39.506 1.00 97.94 216 GLU A N 1
ATOM 1786 C CA . GLU A 1 216 ? -10.257 -7.886 39.367 1.00 97.94 216 GLU A CA 1
ATOM 1787 C C . GLU A 1 216 ? -10.108 -7.312 37.951 1.00 97.94 216 GLU A C 1
ATOM 1789 O O . GLU A 1 216 ? -11.104 -6.938 37.327 1.00 97.94 216 GLU A O 1
ATOM 1794 N N . ALA A 1 217 ? -8.880 -7.289 37.433 1.00 96.94 217 ALA A N 1
ATOM 1795 C CA . ALA A 1 217 ? -8.565 -6.718 36.129 1.00 96.94 217 ALA A CA 1
ATOM 1796 C C . ALA A 1 217 ? -9.188 -7.509 34.974 1.00 96.94 217 ALA A C 1
ATOM 1798 O O . ALA A 1 217 ? -9.881 -6.928 34.136 1.00 96.94 217 ALA A O 1
ATOM 1799 N N . ILE A 1 218 ? -9.053 -8.841 34.975 1.00 97.69 218 ILE A N 1
ATOM 1800 C CA . ILE A 1 218 ? -9.620 -9.672 33.904 1.00 97.69 218 ILE A CA 1
ATOM 1801 C C . ILE A 1 218 ? -11.149 -9.599 33.863 1.00 97.69 218 ILE A C 1
ATOM 1803 O O . ILE A 1 218 ? -11.734 -9.590 32.785 1.00 97.69 218 ILE A O 1
ATOM 1807 N N . ASN A 1 219 ? -11.816 -9.475 35.016 1.00 97.75 219 ASN A N 1
ATOM 1808 C CA . ASN A 1 219 ? -13.270 -9.316 35.060 1.00 97.75 219 ASN A CA 1
ATOM 1809 C C . ASN A 1 219 ? -13.720 -7.960 34.495 1.00 97.75 219 ASN A C 1
ATOM 1811 O O . ASN A 1 219 ? -14.746 -7.893 33.816 1.00 97.75 219 ASN A O 1
ATOM 1815 N N . LYS A 1 220 ? -12.959 -6.884 34.747 1.00 96.50 220 LYS A N 1
ATOM 1816 C CA . LYS A 1 220 ? -13.217 -5.562 34.152 1.00 96.50 220 LYS A CA 1
ATOM 1817 C C . LYS A 1 220 ? -13.065 -5.604 32.633 1.00 96.50 220 LYS A C 1
ATOM 1819 O O . LYS A 1 220 ? -13.968 -5.148 31.933 1.00 96.50 220 LYS A O 1
ATOM 1824 N N . TYR A 1 221 ? -11.981 -6.196 32.134 1.00 97.25 221 TYR A N 1
ATOM 1825 C CA . TYR A 1 221 ? -11.757 -6.329 30.696 1.00 97.25 221 TYR A CA 1
ATOM 1826 C C . TYR A 1 221 ? -12.816 -7.221 30.031 1.00 97.25 221 TYR A C 1
ATOM 1828 O O . TYR A 1 221 ? -13.448 -6.815 29.059 1.00 97.25 221 TYR A O 1
ATOM 1836 N N . ALA A 1 222 ? -13.127 -8.382 30.617 1.00 96.88 222 ALA A N 1
ATOM 1837 C CA . ALA A 1 222 ? -14.163 -9.280 30.106 1.00 96.88 222 ALA A CA 1
ATOM 1838 C C . ALA A 1 222 ? -15.548 -8.617 30.038 1.00 96.88 222 ALA A C 1
ATOM 1840 O O . ALA A 1 222 ? -16.314 -8.874 29.108 1.00 96.88 222 ALA A O 1
ATOM 1841 N N . LYS A 1 223 ? -15.886 -7.751 31.002 1.00 96.31 223 LYS A N 1
ATOM 1842 C CA . LYS A 1 223 ? -17.124 -6.966 30.955 1.00 96.31 223 LYS A CA 1
ATOM 1843 C C . LYS A 1 223 ? -17.146 -6.038 29.736 1.00 96.31 223 LYS A C 1
ATOM 1845 O O . LYS A 1 223 ? -18.127 -6.073 29.000 1.00 96.31 223 LYS A O 1
ATOM 1850 N N . LEU A 1 224 ? -16.072 -5.281 29.498 1.00 94.69 224 LEU A N 1
ATOM 1851 C CA . LEU A 1 224 ? -15.961 -4.396 28.333 1.00 94.69 224 LEU A CA 1
ATOM 1852 C C . LEU A 1 224 ? -16.101 -5.173 27.014 1.00 94.69 224 LEU A C 1
ATOM 1854 O O . LEU A 1 224 ? -16.842 -4.755 26.131 1.00 94.69 224 LEU A O 1
ATOM 1858 N N . ILE A 1 225 ? -15.431 -6.322 26.891 1.00 94.88 225 ILE A N 1
ATOM 1859 C CA . ILE A 1 225 ? -15.490 -7.148 25.677 1.00 94.88 225 ILE A CA 1
ATOM 1860 C C . ILE A 1 225 ? -16.893 -7.719 25.441 1.00 94.88 225 ILE A C 1
ATOM 1862 O O . ILE A 1 225 ? -17.346 -7.770 24.298 1.00 94.88 225 ILE A O 1
ATOM 1866 N N . ASN A 1 226 ? -17.611 -8.115 26.497 1.00 95.44 226 ASN A N 1
ATOM 1867 C CA . ASN A 1 226 ? -19.007 -8.534 26.358 1.00 95.44 226 ASN A CA 1
ATOM 1868 C C . ASN A 1 226 ? -19.902 -7.377 25.895 1.00 95.44 226 ASN A C 1
ATOM 1870 O O . ASN A 1 226 ? -20.698 -7.576 24.984 1.00 95.44 226 ASN A O 1
ATOM 1874 N N . GLU A 1 227 ? -19.735 -6.177 26.462 1.00 93.69 227 GLU A N 1
ATOM 1875 C CA . GLU A 1 227 ? -20.465 -4.980 26.023 1.00 93.69 227 GLU A CA 1
ATOM 1876 C C . GLU A 1 227 ? -20.186 -4.666 24.547 1.00 93.69 227 GLU A C 1
ATOM 1878 O O . GLU A 1 227 ? -21.122 -4.449 23.783 1.00 93.69 227 GLU A O 1
ATOM 1883 N N . LEU A 1 228 ? -18.920 -4.718 24.122 1.00 92.62 228 LEU A N 1
ATOM 1884 C CA . LEU A 1 228 ? -18.531 -4.516 22.727 1.00 92.62 228 LEU A CA 1
ATOM 1885 C C . LEU A 1 228 ? -19.174 -5.544 21.796 1.00 92.62 228 LEU A C 1
ATOM 1887 O O . LEU A 1 228 ? -19.758 -5.180 20.778 1.00 92.62 228 LEU A O 1
ATOM 1891 N N . ARG A 1 229 ? -19.078 -6.832 22.142 1.00 93.12 229 ARG A N 1
ATOM 1892 C CA . ARG A 1 229 ? -19.663 -7.919 21.350 1.00 93.12 229 ARG A CA 1
ATOM 1893 C C . ARG A 1 229 ? -21.169 -7.736 21.193 1.00 93.12 229 ARG A C 1
ATOM 1895 O O . ARG A 1 229 ? -21.700 -7.918 20.100 1.00 93.12 229 ARG A O 1
ATOM 1902 N N . ASP A 1 230 ? -21.852 -7.412 22.285 1.00 93.00 230 ASP A N 1
ATOM 1903 C CA . ASP A 1 230 ? -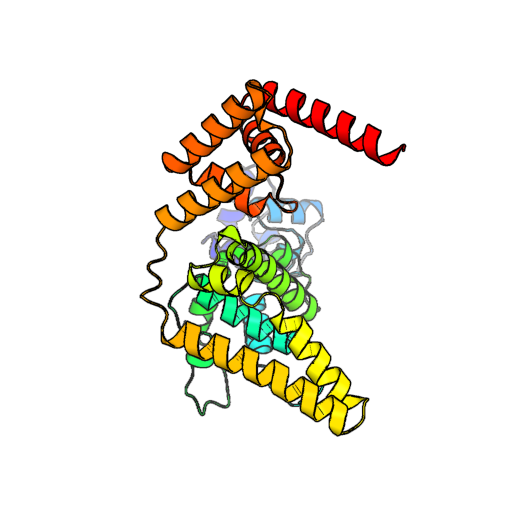23.296 -7.223 22.279 1.00 93.00 230 ASP A CA 1
ATOM 1904 C C . ASP A 1 230 ? -23.680 -5.980 21.456 1.00 93.00 230 ASP A C 1
ATOM 1906 O O . ASP A 1 230 ? -24.680 -6.023 20.742 1.00 93.00 230 ASP A O 1
ATOM 1910 N N . GLU A 1 231 ? -22.870 -4.915 21.466 1.00 89.56 231 GLU A N 1
ATOM 1911 C CA . GLU A 1 231 ? -23.072 -3.753 20.593 1.00 89.56 231 GLU A CA 1
ATOM 1912 C C . GLU A 1 231 ? -22.955 -4.125 19.111 1.00 89.56 231 GLU A C 1
ATOM 1914 O O . GLU A 1 231 ? -23.845 -3.808 18.330 1.00 89.56 231 GLU A O 1
ATOM 1919 N N . VAL A 1 232 ? -21.886 -4.838 18.735 1.00 88.06 232 VAL A N 1
ATOM 1920 C CA . VAL A 1 232 ? -21.626 -5.259 17.349 1.00 88.06 232 VAL A CA 1
ATOM 1921 C C . VAL A 1 232 ? -22.744 -6.167 16.833 1.00 88.06 232 VAL A C 1
ATOM 1923 O O . VAL A 1 232 ? -23.236 -5.968 15.727 1.00 88.06 232 VAL A O 1
ATOM 1926 N N . ASN A 1 233 ? -23.183 -7.141 17.634 1.00 89.12 233 ASN A N 1
ATOM 1927 C CA . ASN A 1 233 ? -24.227 -8.092 17.236 1.00 89.12 233 ASN A CA 1
ATOM 1928 C C . ASN A 1 233 ? -25.606 -7.448 17.041 1.00 89.12 233 ASN A C 1
ATOM 1930 O O . ASN A 1 233 ? -26.436 -8.004 16.325 1.00 89.12 233 ASN A O 1
ATOM 1934 N N . ASN A 1 234 ? -25.863 -6.321 17.708 1.00 87.75 234 ASN A N 1
ATOM 1935 C CA . ASN A 1 234 ? -27.137 -5.607 17.643 1.00 87.75 234 ASN A CA 1
ATOM 1936 C C . ASN A 1 234 ? -27.051 -4.324 16.801 1.00 87.75 234 ASN A C 1
ATOM 1938 O O . ASN A 1 234 ? -28.002 -3.542 16.796 1.00 87.75 234 ASN A O 1
ATOM 1942 N N . PHE A 1 235 ? -25.927 -4.080 16.123 1.00 83.00 235 PHE A N 1
ATOM 1943 C CA . PHE A 1 235 ? -25.746 -2.884 15.313 1.00 83.00 235 PHE A CA 1
ATOM 1944 C C . PHE A 1 235 ? -26.579 -2.991 14.029 1.00 83.00 235 PHE A C 1
ATOM 1946 O O . PHE A 1 235 ? -26.425 -3.944 13.262 1.00 83.00 235 PHE A O 1
ATOM 1953 N N . GLU A 1 236 ? -27.492 -2.039 13.809 1.00 77.06 236 GLU A N 1
ATOM 1954 C CA . GLU A 1 236 ? -28.271 -1.971 12.566 1.00 77.06 236 GLU A CA 1
ATOM 1955 C C . GLU A 1 236 ? -27.350 -1.715 11.362 1.00 77.06 236 GLU A C 1
ATOM 1957 O O . GLU A 1 236 ? -26.260 -1.168 11.518 1.00 77.06 236 GLU A O 1
ATOM 1962 N N . GLU A 1 237 ? -27.787 -2.163 10.178 1.00 63.34 237 GLU A N 1
ATOM 1963 C CA . GLU A 1 237 ? -27.008 -2.234 8.934 1.00 63.34 237 GLU A CA 1
ATOM 1964 C C . GLU A 1 237 ? -26.069 -1.028 8.757 1.00 63.34 237 GLU A C 1
ATOM 1966 O O . GLU A 1 237 ? -26.511 0.119 8.680 1.00 63.34 237 GLU A O 1
ATOM 1971 N N . ASP A 1 238 ? -24.760 -1.298 8.707 1.00 61.56 238 ASP A N 1
ATOM 1972 C CA . ASP A 1 238 ? -23.707 -0.295 8.519 1.00 61.56 238 ASP A CA 1
ATOM 1973 C C . ASP A 1 238 ? -23.733 0.168 7.052 1.00 61.56 238 ASP A C 1
ATOM 1975 O O . ASP A 1 238 ? -22.895 -0.207 6.230 1.00 61.56 238 ASP A O 1
ATOM 1979 N N . SER A 1 239 ? -24.780 0.914 6.681 1.00 54.53 239 SER A N 1
ATOM 1980 C CA . SER A 1 239 ? -24.991 1.447 5.337 1.00 54.53 239 SER A CA 1
ATOM 1981 C C . SER A 1 239 ? -24.048 2.627 5.107 1.00 54.53 239 SER A C 1
ATOM 1983 O O . SER A 1 239 ? -24.474 3.774 5.027 1.00 54.53 239 SER A O 1
ATOM 1985 N N . PHE A 1 240 ? -22.745 2.373 5.067 1.00 55.84 240 PHE A N 1
ATOM 1986 C CA . PHE A 1 240 ? -21.752 3.431 4.948 1.00 55.84 240 PHE A CA 1
ATOM 1987 C C . PHE A 1 240 ? -21.552 3.796 3.475 1.00 55.84 240 PHE A C 1
ATOM 1989 O O . PHE A 1 240 ? -20.770 3.166 2.760 1.00 55.84 240 PHE A O 1
ATOM 1996 N N . ASN A 1 241 ? -22.295 4.793 2.992 1.00 60.28 241 ASN A N 1
ATOM 1997 C CA . ASN A 1 241 ? -22.113 5.325 1.644 1.00 60.28 241 ASN A CA 1
ATOM 1998 C C . ASN A 1 241 ? -21.294 6.632 1.668 1.00 60.28 241 ASN A C 1
ATOM 2000 O O . ASN A 1 241 ? -21.023 7.219 2.716 1.00 60.28 241 ASN A O 1
ATOM 2004 N N . GLN A 1 242 ? -20.874 7.092 0.491 1.00 62.03 242 GLN A N 1
ATOM 2005 C CA . GLN A 1 242 ? -20.025 8.276 0.332 1.00 62.03 242 GLN A CA 1
ATOM 2006 C C . GLN A 1 242 ? -20.628 9.562 0.934 1.00 62.03 242 GLN A C 1
ATOM 2008 O O . GLN A 1 242 ? -19.881 10.409 1.417 1.00 62.03 242 GLN A O 1
ATOM 2013 N N . GLU A 1 243 ? -21.955 9.716 0.982 1.00 61.81 243 GLU A N 1
ATOM 2014 C CA . GLU A 1 243 ? -22.558 10.888 1.628 1.00 61.81 243 GLU A CA 1
ATOM 2015 C C . GLU A 1 243 ? -22.355 10.883 3.146 1.00 61.81 243 GLU A C 1
ATOM 2017 O O . GLU A 1 243 ? -22.222 11.946 3.757 1.00 61.81 243 GLU A O 1
ATOM 2022 N N . ASP A 1 244 ? -22.337 9.709 3.776 1.00 63.44 244 ASP A N 1
ATOM 2023 C CA . ASP A 1 244 ? -22.116 9.585 5.220 1.00 63.44 244 ASP A CA 1
ATOM 2024 C C . ASP A 1 244 ? -20.662 9.895 5.582 1.00 63.44 244 ASP A C 1
ATOM 2026 O O . ASP A 1 244 ? -20.377 10.465 6.642 1.00 63.44 244 ASP A O 1
ATOM 2030 N N . TYR A 1 245 ? -19.747 9.608 4.658 1.00 66.62 245 TYR A N 1
ATOM 2031 C CA . TYR A 1 245 ? -18.360 10.040 4.728 1.00 66.62 245 TYR A CA 1
ATOM 2032 C C . TYR A 1 245 ? -18.248 11.574 4.716 1.00 66.62 245 TYR A C 1
ATOM 2034 O O . TYR A 1 245 ? -17.720 12.175 5.657 1.00 66.62 245 TYR A O 1
ATOM 2042 N N . ASP A 1 246 ? -18.818 12.212 3.693 1.00 70.25 246 ASP A N 1
ATOM 2043 C CA . ASP A 1 246 ? -18.737 13.660 3.484 1.00 70.25 246 ASP A CA 1
ATOM 2044 C C . ASP A 1 246 ? -19.414 14.439 4.625 1.00 70.25 246 ASP A C 1
ATOM 2046 O O . ASP A 1 246 ? -18.858 15.412 5.139 1.00 70.25 246 ASP A O 1
ATOM 2050 N N . LYS A 1 247 ? -20.576 13.976 5.111 1.00 71.06 247 LYS A N 1
ATOM 2051 C CA . LYS A 1 247 ? -21.265 14.570 6.275 1.00 71.06 247 LYS A CA 1
ATOM 2052 C C . LYS A 1 247 ? -20.397 14.563 7.530 1.00 71.06 247 LYS A C 1
ATOM 2054 O O . LYS A 1 247 ? -20.400 15.540 8.282 1.00 71.06 247 LYS A O 1
ATOM 2059 N N . ASN A 1 248 ? -19.675 13.473 7.772 1.00 68.81 248 ASN A N 1
ATOM 2060 C CA . ASN A 1 248 ? -18.820 13.358 8.945 1.00 68.81 248 ASN A CA 1
ATOM 2061 C C . ASN A 1 248 ? -17.559 14.210 8.825 1.00 68.81 248 ASN A C 1
ATOM 2063 O O . ASN A 1 248 ? -17.244 14.935 9.763 1.00 68.81 248 ASN A O 1
ATOM 2067 N N . LEU A 1 249 ? -16.897 14.193 7.666 1.00 75.19 249 LEU A N 1
ATOM 2068 C CA . LEU A 1 249 ? -15.760 15.070 7.402 1.00 75.19 249 LEU A CA 1
ATOM 2069 C C . LEU A 1 249 ? -16.144 16.544 7.616 1.00 75.19 249 LEU A C 1
ATOM 2071 O O . LEU A 1 249 ? -15.438 17.279 8.299 1.00 75.19 249 LEU A O 1
ATOM 2075 N N . ILE A 1 250 ? -17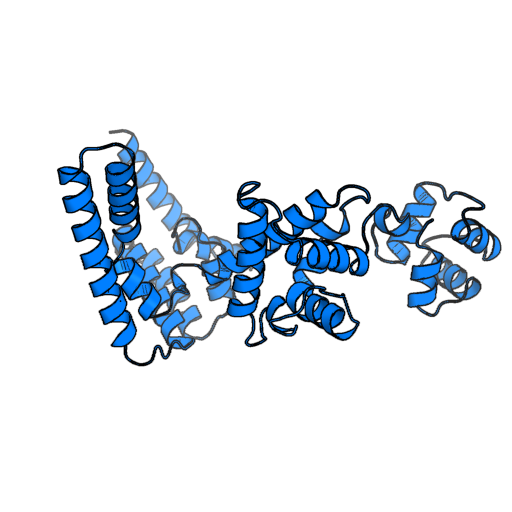.316 16.961 7.124 1.00 78.38 250 ILE A N 1
ATOM 2076 C CA . ILE A 1 250 ? -17.858 18.310 7.352 1.00 78.38 250 ILE A CA 1
ATOM 2077 C C . ILE A 1 250 ? -18.080 18.590 8.845 1.00 78.38 250 ILE A C 1
ATOM 2079 O O . ILE A 1 250 ? -17.827 19.704 9.305 1.00 78.38 250 ILE A O 1
ATOM 2083 N N . LYS A 1 251 ? -18.576 17.613 9.613 1.00 74.06 251 LYS A N 1
ATOM 2084 C CA . LYS A 1 251 ? -18.762 17.759 11.064 1.00 74.06 251 LYS A CA 1
ATOM 2085 C C . LYS A 1 251 ? -17.424 17.970 11.774 1.00 74.06 251 LYS A C 1
ATOM 2087 O O . LYS A 1 251 ? -17.347 18.830 12.647 1.00 74.06 251 LYS A O 1
ATOM 2092 N N . ASP A 1 252 ? -16.389 17.240 11.378 1.00 74.50 252 ASP A N 1
ATOM 2093 C CA . ASP A 1 252 ? -15.061 17.343 11.980 1.00 74.50 252 ASP A CA 1
ATOM 2094 C C . ASP A 1 252 ? -14.364 18.656 11.615 1.00 74.50 252 ASP A C 1
ATOM 2096 O O . ASP A 1 252 ? -13.837 19.316 12.509 1.00 74.50 252 ASP A O 1
ATOM 2100 N N . ILE A 1 253 ? -14.467 19.097 10.353 1.00 80.06 253 ILE A N 1
ATOM 2101 C CA . ILE A 1 253 ? -14.026 20.433 9.915 1.00 80.06 253 ILE A CA 1
ATOM 2102 C C . ILE A 1 253 ? -14.663 21.504 10.808 1.00 80.06 253 ILE A C 1
ATOM 2104 O O . ILE A 1 253 ? -13.961 22.305 11.418 1.00 80.06 253 ILE A O 1
ATOM 2108 N N . LYS A 1 254 ? -15.994 21.470 10.972 1.00 78.25 254 LYS A N 1
ATOM 2109 C CA . LYS A 1 254 ? -16.720 22.435 11.815 1.00 78.25 254 LYS A CA 1
ATOM 2110 C C . LYS A 1 254 ? -16.299 22.386 13.282 1.00 78.25 254 LYS A C 1
ATOM 2112 O O . LYS A 1 254 ? -16.115 23.435 13.897 1.00 78.25 254 LYS A O 1
ATOM 2117 N N . ASN A 1 255 ? -16.172 21.187 13.851 1.00 71.50 255 ASN A N 1
ATOM 2118 C CA . ASN A 1 255 ? -15.764 21.016 15.245 1.00 71.50 255 ASN A CA 1
ATOM 2119 C C . ASN A 1 255 ? -14.366 21.586 15.477 1.00 71.50 255 ASN A C 1
ATOM 2121 O O . ASN A 1 255 ? -14.139 22.251 16.485 1.00 71.50 255 ASN A O 1
ATOM 2125 N N . GLN A 1 256 ? -13.443 21.359 14.544 1.00 73.94 256 GLN A N 1
ATOM 2126 C CA . GLN A 1 256 ? -12.094 21.878 14.664 1.00 73.94 256 GLN A CA 1
ATOM 2127 C C . GLN A 1 256 ? -12.057 23.405 14.559 1.00 73.94 256 GLN A C 1
ATOM 2129 O O . GLN A 1 256 ? -11.454 24.050 15.415 1.00 73.94 256 GLN A O 1
ATOM 2134 N N . THR A 1 257 ? -12.740 23.988 13.570 1.00 72.00 257 THR A N 1
ATOM 2135 C CA . THR A 1 257 ? -12.854 25.448 13.432 1.00 72.00 257 THR A CA 1
ATOM 2136 C C . THR A 1 257 ? -13.395 26.088 14.714 1.00 72.00 257 THR A C 1
ATOM 2138 O O . THR A 1 257 ? -12.892 27.124 15.148 1.00 72.00 257 THR A O 1
ATOM 2141 N N . TYR A 1 258 ? -14.377 25.445 15.356 1.00 68.38 258 TYR A N 1
ATOM 2142 C CA . TYR A 1 258 ? -14.923 25.880 16.641 1.00 68.38 258 TYR A CA 1
ATOM 2143 C C . TYR A 1 258 ? -13.909 25.750 17.788 1.00 68.38 258 TYR A C 1
ATOM 2145 O O . TYR A 1 258 ? -13.719 26.697 18.547 1.00 68.38 258 TYR A O 1
ATOM 2153 N N . MET A 1 259 ? -13.223 24.606 17.911 1.00 60.22 259 MET A N 1
ATOM 2154 C CA . MET A 1 259 ? -12.219 24.384 18.962 1.00 60.22 259 MET A CA 1
ATOM 2155 C C . MET A 1 259 ? -11.024 25.336 18.869 1.00 60.22 259 MET A C 1
ATOM 2157 O O . MET A 1 259 ? -10.443 25.679 19.894 1.00 60.22 259 MET A O 1
ATOM 2161 N N . MET A 1 260 ? -10.679 25.789 17.665 1.00 62.31 260 MET A N 1
ATOM 2162 C CA . MET A 1 260 ? -9.618 26.772 17.452 1.00 62.31 260 MET A CA 1
ATOM 2163 C C . MET A 1 260 ? -10.045 28.215 17.790 1.00 62.31 260 MET A C 1
ATOM 2165 O O . MET A 1 260 ? -9.243 29.125 17.615 1.00 62.31 260 MET A O 1
ATOM 2169 N N . ASN A 1 261 ? -11.286 28.460 18.249 1.00 60.59 261 ASN A N 1
ATOM 2170 C CA . ASN A 1 261 ? -11.867 29.801 18.460 1.00 60.59 261 ASN A CA 1
ATOM 2171 C C . ASN A 1 261 ? -11.807 30.725 17.221 1.00 60.59 261 ASN A C 1
ATOM 2173 O O . ASN A 1 261 ? -12.058 31.926 17.320 1.00 60.59 261 ASN A O 1
ATOM 2177 N N . LEU A 1 262 ? -11.534 30.163 16.039 1.00 58.72 262 LEU A N 1
ATOM 2178 C CA . LEU A 1 262 ? -11.398 30.896 14.780 1.00 58.72 262 LEU A CA 1
ATOM 2179 C C . LEU A 1 262 ? -12.750 31.329 14.195 1.00 58.72 262 LEU A C 1
ATOM 2181 O O . LEU A 1 262 ? -12.796 32.152 13.286 1.00 58.72 262 LEU A O 1
ATOM 2185 N N . SER A 1 263 ? -13.862 30.816 14.729 1.00 54.19 263 SER A N 1
ATOM 2186 C CA . SER A 1 263 ? -15.227 31.111 14.272 1.00 54.19 263 SER A CA 1
ATOM 2187 C C . SER A 1 263 ? -15.681 32.560 14.497 1.00 54.19 263 SER A C 1
ATOM 2189 O O . SER A 1 263 ? -16.814 32.893 14.186 1.00 54.19 263 SER A O 1
ATOM 2191 N N . SER A 1 264 ? -14.852 33.423 15.088 1.00 59.12 264 SER A N 1
ATOM 2192 C CA . SER A 1 264 ? -15.120 34.864 15.185 1.00 59.12 264 SER A CA 1
ATOM 2193 C C . SER A 1 264 ? -14.483 35.670 14.042 1.00 59.12 264 SER A C 1
ATOM 2195 O O . SER A 1 264 ? -14.848 36.833 13.849 1.00 59.12 264 SER A O 1
ATOM 2197 N N . ASN A 1 265 ? -13.575 35.068 13.258 1.00 70.44 265 ASN A N 1
ATOM 2198 C CA . ASN A 1 265 ? -12.965 35.692 12.088 1.00 70.44 265 ASN A CA 1
ATOM 2199 C C . ASN A 1 265 ? -13.788 35.368 10.827 1.00 70.44 265 ASN A C 1
ATOM 2201 O O . ASN A 1 265 ? -13.872 34.227 10.371 1.00 70.44 265 ASN A O 1
ATOM 2205 N N . LYS A 1 266 ? -14.375 36.409 10.229 1.00 72.06 266 LYS A N 1
ATOM 2206 C CA . LYS A 1 266 ? -15.229 36.313 9.037 1.00 72.06 266 LYS A CA 1
ATOM 2207 C C . LYS A 1 266 ? -14.511 35.709 7.818 1.00 72.06 266 LYS A C 1
ATOM 2209 O O . LYS A 1 266 ? -15.163 35.098 6.969 1.00 72.06 266 LYS A O 1
ATOM 2214 N N . HIS A 1 267 ? -13.190 35.870 7.719 1.00 75.50 267 HIS A N 1
ATOM 2215 C CA . HIS A 1 267 ? -12.392 35.253 6.657 1.00 75.50 267 HIS A CA 1
ATOM 2216 C C . HIS A 1 267 ? -12.305 33.735 6.845 1.00 75.50 267 HIS A C 1
ATOM 2218 O O . HIS A 1 267 ? -12.509 33.000 5.882 1.00 75.50 267 HIS A O 1
ATOM 2224 N N . VAL A 1 268 ? -12.133 33.257 8.083 1.00 73.94 268 VAL A N 1
ATOM 2225 C CA . VAL A 1 268 ? -12.130 31.815 8.383 1.00 73.94 268 VAL A CA 1
ATOM 2226 C C . VAL A 1 268 ? -13.478 31.187 8.066 1.00 73.94 268 VAL A C 1
ATOM 2228 O O . VAL A 1 268 ? -13.518 30.149 7.411 1.00 73.94 268 VAL A O 1
ATOM 2231 N N . GLU A 1 269 ? -14.582 31.810 8.489 1.00 77.25 269 GLU A N 1
ATOM 2232 C CA . GLU A 1 269 ? -15.925 31.307 8.171 1.00 77.25 269 GLU A CA 1
ATOM 2233 C C . GLU A 1 269 ? -16.120 31.161 6.657 1.00 77.25 269 GLU A C 1
ATOM 2235 O O . GLU A 1 269 ? -16.628 30.143 6.196 1.00 77.25 269 GLU A O 1
ATOM 2240 N N . THR A 1 270 ? -15.641 32.138 5.883 1.00 84.06 270 THR A N 1
ATOM 2241 C CA . THR A 1 270 ? -15.755 32.132 4.419 1.00 84.06 270 THR A CA 1
ATOM 2242 C C . THR A 1 270 ? -14.960 30.987 3.783 1.00 84.06 270 THR A C 1
ATOM 2244 O O . THR A 1 270 ? -15.495 30.276 2.934 1.00 84.06 270 THR A O 1
ATOM 2247 N N . GLU A 1 271 ? -13.708 30.775 4.196 1.00 87.56 271 GLU A N 1
ATOM 2248 C CA . GLU A 1 271 ? -12.859 29.704 3.650 1.00 87.56 271 GLU A CA 1
ATOM 2249 C C . GLU A 1 271 ? -13.353 28.311 4.073 1.00 87.56 271 GLU A C 1
ATOM 2251 O O . GLU A 1 271 ? -13.358 27.374 3.273 1.00 87.56 271 GLU A O 1
ATOM 2256 N N . VAL A 1 272 ? -13.831 28.171 5.314 1.00 84.75 272 VAL A N 1
ATOM 2257 C CA . VAL A 1 272 ? -14.421 26.923 5.816 1.00 84.75 272 VAL A CA 1
ATOM 2258 C C . VAL A 1 272 ? -15.732 26.608 5.094 1.00 84.75 272 VAL A C 1
ATOM 2260 O O . VAL A 1 272 ? -15.962 25.455 4.723 1.00 84.75 272 VAL A O 1
ATOM 2263 N N . ASP A 1 273 ? -16.575 27.608 4.835 1.00 86.38 273 ASP A N 1
ATOM 2264 C CA . ASP A 1 273 ? -17.795 27.425 4.050 1.00 86.38 273 ASP A CA 1
ATOM 2265 C C . ASP A 1 273 ? -17.488 27.067 2.590 1.00 86.38 273 ASP A C 1
ATOM 2267 O O . ASP A 1 273 ? -18.161 26.198 2.027 1.00 86.38 273 ASP A O 1
ATOM 2271 N N . GLU A 1 274 ? -16.469 27.678 1.973 1.00 91.62 274 GLU A N 1
ATOM 2272 C CA . GLU A 1 274 ? -15.999 27.294 0.635 1.00 91.62 274 GLU A CA 1
ATOM 2273 C C . GLU A 1 274 ? -15.597 25.815 0.615 1.00 91.62 274 GLU A C 1
ATOM 2275 O O . GLU A 1 274 ? -16.112 25.044 -0.200 1.00 91.62 274 GLU A O 1
ATOM 2280 N N . LEU A 1 275 ? -14.743 25.406 1.557 1.00 90.44 275 LEU A N 1
ATOM 2281 C CA . LEU A 1 275 ? -14.285 24.029 1.683 1.00 90.44 275 LEU A CA 1
ATOM 2282 C C . LEU A 1 275 ? -15.457 23.049 1.860 1.00 90.44 275 LEU A C 1
ATOM 2284 O O . LEU A 1 275 ? -15.563 22.046 1.150 1.00 90.44 275 LEU A O 1
ATOM 2288 N N . ILE A 1 276 ? -16.373 23.344 2.784 1.00 86.31 276 ILE A N 1
ATOM 2289 C CA . ILE A 1 276 ? -17.554 22.511 3.037 1.00 86.31 276 ILE A CA 1
ATOM 2290 C C . ILE A 1 276 ? -18.424 22.405 1.781 1.00 86.31 276 ILE A C 1
ATOM 2292 O O . ILE A 1 276 ? -18.957 21.332 1.489 1.00 86.31 276 ILE A O 1
ATOM 2296 N N . ASN A 1 277 ? -18.587 23.497 1.033 1.00 89.50 277 ASN A N 1
ATOM 2297 C CA . ASN A 1 277 ? -19.368 23.496 -0.198 1.00 89.50 277 ASN A CA 1
ATOM 2298 C C . ASN A 1 277 ? -18.698 22.670 -1.302 1.00 89.50 277 ASN A C 1
ATOM 2300 O O . ASN A 1 277 ? -19.407 21.962 -2.016 1.00 89.50 277 ASN A O 1
ATOM 2304 N N . ARG A 1 278 ? -17.364 22.684 -1.417 1.00 90.69 278 ARG A N 1
ATOM 2305 C CA . ARG A 1 278 ? -16.634 21.795 -2.339 1.00 90.69 278 ARG A CA 1
ATOM 2306 C C . ARG A 1 278 ? -16.901 20.326 -2.038 1.00 90.69 278 ARG A C 1
ATOM 2308 O O . ARG A 1 278 ? -17.294 19.586 -2.938 1.00 90.69 278 ARG A O 1
ATOM 2315 N N . ILE A 1 279 ? -16.793 19.933 -0.767 1.00 83.56 279 ILE A N 1
ATOM 2316 C CA . ILE A 1 279 ? -17.075 18.557 -0.331 1.00 83.56 279 ILE A CA 1
ATOM 2317 C C . ILE A 1 279 ? -18.528 18.178 -0.661 1.00 83.56 279 ILE A C 1
ATOM 2319 O O . ILE A 1 279 ? -18.765 17.163 -1.307 1.00 83.56 279 ILE A O 1
ATOM 2323 N N . LYS A 1 280 ? -19.508 19.023 -0.305 1.00 79.56 280 LYS A N 1
ATOM 2324 C CA . LYS A 1 280 ? -20.934 18.778 -0.607 1.00 79.56 280 LYS A CA 1
ATOM 2325 C C . LYS A 1 280 ? -21.238 18.657 -2.101 1.00 79.56 280 LYS A C 1
ATOM 2327 O O . LYS A 1 280 ? -22.184 17.967 -2.466 1.00 79.56 280 LYS A O 1
ATOM 2332 N N . ASN A 1 281 ? -20.471 19.342 -2.945 1.00 85.25 281 ASN A N 1
ATOM 2333 C CA . ASN A 1 281 ? -20.632 19.320 -4.397 1.00 85.25 281 ASN A CA 1
ATOM 2334 C C . ASN A 1 281 ? -19.850 18.180 -5.074 1.00 85.25 281 ASN A C 1
ATOM 2336 O O . ASN A 1 281 ? -19.848 18.099 -6.302 1.00 85.25 281 ASN A O 1
ATOM 2340 N N . GLY A 1 282 ? -19.212 17.295 -4.300 1.00 78.69 282 GLY A N 1
ATOM 2341 C CA . GLY A 1 282 ? -18.524 16.115 -4.818 1.00 78.69 282 GLY A CA 1
ATOM 2342 C C . GLY A 1 282 ? -17.111 16.378 -5.341 1.00 78.69 282 GLY A C 1
ATOM 2343 O O . GLY A 1 282 ? -16.660 15.650 -6.224 1.00 78.69 282 GLY A O 1
ATOM 2344 N N . ASP A 1 283 ? -16.404 17.388 -4.822 1.00 85.19 283 ASP A N 1
ATOM 2345 C CA . ASP A 1 283 ? -14.971 17.586 -5.091 1.00 85.19 283 ASP A CA 1
ATOM 2346 C C . ASP A 1 283 ? -14.138 16.485 -4.398 1.00 85.19 283 ASP A C 1
ATOM 2348 O O . ASP A 1 283 ? -13.644 16.640 -3.276 1.00 85.19 283 ASP A O 1
ATOM 2352 N N . ILE A 1 284 ? -14.047 15.328 -5.064 1.00 78.50 284 ILE A N 1
ATOM 2353 C CA . ILE A 1 284 ? -13.348 14.131 -4.573 1.00 78.50 284 ILE A CA 1
ATOM 2354 C C . ILE A 1 284 ? -11.852 14.406 -4.390 1.00 78.50 284 ILE A C 1
ATOM 2356 O O . ILE A 1 284 ? -11.275 13.940 -3.412 1.00 78.50 284 ILE A O 1
ATOM 2360 N N . ASP A 1 285 ? -11.240 15.189 -5.279 1.00 83.88 285 ASP A N 1
ATOM 2361 C CA . ASP A 1 285 ? -9.809 15.493 -5.225 1.00 83.88 285 ASP A CA 1
ATOM 2362 C C . ASP A 1 285 ? -9.465 16.332 -3.986 1.00 83.88 285 ASP A C 1
ATOM 2364 O O . ASP A 1 285 ? -8.490 16.036 -3.292 1.00 83.88 285 ASP A O 1
ATOM 2368 N N . CYS A 1 286 ? -10.273 17.353 -3.675 1.00 85.06 286 CYS A N 1
ATOM 2369 C CA . CYS A 1 286 ? -10.130 18.147 -2.451 1.00 85.06 286 CYS A CA 1
ATOM 2370 C C . CYS A 1 286 ? -10.304 17.292 -1.204 1.00 85.06 286 CYS A C 1
ATOM 2372 O O . CYS A 1 286 ? -9.467 17.306 -0.298 1.00 85.06 286 CYS A O 1
ATOM 2374 N N . ARG A 1 287 ? -11.371 16.496 -1.188 1.00 82.25 287 ARG A N 1
ATOM 2375 C CA . ARG A 1 287 ? -11.675 15.600 -0.082 1.00 82.25 287 ARG A CA 1
ATOM 2376 C C . ARG A 1 287 ? -10.533 14.616 0.176 1.00 82.25 287 ARG A C 1
ATOM 2378 O O . ARG A 1 287 ? -10.059 14.520 1.304 1.00 82.25 287 ARG A O 1
ATOM 2385 N N . ASP A 1 288 ? -10.077 13.905 -0.849 1.00 77.81 288 ASP A N 1
ATOM 2386 C CA . ASP A 1 288 ? -9.032 12.891 -0.727 1.00 77.81 288 ASP A CA 1
ATOM 2387 C C . ASP A 1 288 ? -7.692 13.514 -0.320 1.00 77.81 288 ASP A C 1
ATOM 2389 O O . ASP A 1 288 ? -6.981 12.939 0.509 1.00 77.81 288 ASP A O 1
ATOM 2393 N N . TYR A 1 289 ? -7.381 14.725 -0.794 1.00 83.56 289 TYR A N 1
ATOM 2394 C CA . TYR A 1 289 ? -6.204 15.469 -0.347 1.00 83.56 289 TYR A CA 1
ATOM 2395 C C . TYR A 1 289 ? -6.258 15.783 1.152 1.00 83.56 289 TYR A C 1
ATOM 2397 O O . TYR A 1 289 ? -5.301 15.484 1.866 1.00 83.56 289 TYR A O 1
ATOM 2405 N N . LEU A 1 290 ? -7.382 16.314 1.650 1.00 81.06 290 LEU A N 1
ATOM 2406 C CA . LEU A 1 290 ? -7.544 16.617 3.074 1.00 81.06 290 LEU A CA 1
ATOM 2407 C C . LEU A 1 290 ? -7.342 15.382 3.949 1.00 81.06 290 LEU A C 1
ATOM 2409 O O . LEU A 1 290 ? -6.693 15.453 4.981 1.00 81.06 290 LEU A O 1
ATOM 2413 N N . ILE A 1 291 ? -7.862 14.232 3.539 1.00 71.56 291 ILE A N 1
ATOM 2414 C CA . ILE A 1 291 ? -7.761 12.996 4.326 1.00 71.56 291 ILE A CA 1
ATOM 2415 C C . ILE A 1 291 ? -6.325 12.494 4.394 1.00 71.56 291 ILE A C 1
ATOM 2417 O O . ILE A 1 291 ? -5.886 11.978 5.418 1.00 71.56 291 ILE A O 1
ATOM 2421 N N . THR A 1 292 ? -5.621 12.598 3.272 1.00 69.62 292 THR A N 1
ATOM 2422 C CA . THR A 1 292 ? -4.294 12.009 3.099 1.00 69.62 292 THR A CA 1
ATOM 2423 C C . THR A 1 292 ? -3.180 12.884 3.662 1.00 69.62 292 THR A C 1
ATOM 2425 O O . THR A 1 292 ? -2.150 12.347 4.061 1.00 69.62 292 THR A O 1
ATOM 2428 N N . HIS A 1 293 ? -3.384 14.202 3.730 1.00 73.56 293 HIS A N 1
ATOM 2429 C CA . HIS A 1 293 ? -2.354 15.163 4.137 1.00 73.56 293 HIS A CA 1
ATOM 2430 C C . HIS A 1 293 ? -2.611 15.795 5.514 1.00 73.56 293 HIS A C 1
ATOM 2432 O O . HIS A 1 293 ? -1.729 16.468 6.044 1.00 73.56 293 HIS A O 1
ATOM 2438 N N . ASN A 1 294 ? -3.766 15.548 6.142 1.00 70.38 294 ASN A N 1
ATOM 2439 C CA . ASN A 1 294 ? -4.109 16.143 7.434 1.00 70.38 294 ASN A CA 1
ATOM 2440 C C . ASN A 1 294 ? -3.632 15.317 8.647 1.00 70.38 294 ASN A C 1
ATOM 2442 O O . ASN A 1 294 ? -4.429 14.831 9.453 1.00 70.38 294 ASN A O 1
ATOM 2446 N N . ALA A 1 295 ? -2.315 15.154 8.793 1.00 57.84 295 ALA A N 1
ATOM 2447 C CA . ALA A 1 295 ? -1.721 14.363 9.879 1.00 57.84 295 ALA A CA 1
ATOM 2448 C C . ALA A 1 295 ? -1.940 14.965 11.284 1.00 57.84 295 ALA A C 1
ATOM 2450 O O . ALA A 1 295 ? -1.993 14.232 12.268 1.00 57.84 295 ALA A O 1
ATOM 2451 N N . ASN A 1 296 ? -2.104 16.289 11.374 1.00 62.72 296 ASN A N 1
ATOM 2452 C CA . ASN A 1 296 ? -2.248 17.021 12.641 1.00 62.72 296 ASN A CA 1
ATOM 2453 C C . ASN A 1 296 ? -3.695 17.438 12.930 1.00 62.72 296 ASN A C 1
ATOM 2455 O O . ASN A 1 296 ? -3.941 18.307 13.764 1.00 62.72 296 ASN A O 1
ATOM 2459 N N . LEU A 1 297 ? -4.649 16.861 12.201 1.00 66.12 297 LEU A N 1
ATOM 2460 C CA . LEU A 1 297 ? -6.058 17.239 12.187 1.00 66.12 297 LEU A CA 1
ATOM 2461 C C . LEU A 1 297 ? -6.337 18.675 11.710 1.00 66.12 297 LEU A C 1
ATOM 2463 O O . LEU A 1 297 ? -7.499 18.951 11.488 1.00 66.12 297 LEU A O 1
ATOM 2467 N N . ASP A 1 298 ? -5.360 19.564 11.482 1.00 79.81 298 ASP A N 1
ATOM 2468 C CA . ASP A 1 298 ? -5.464 20.928 10.912 1.00 79.81 298 ASP A CA 1
ATOM 2469 C C . ASP A 1 298 ? -6.002 21.012 9.466 1.00 79.81 298 ASP A C 1
ATOM 2471 O O . ASP A 1 298 ? -5.263 21.127 8.479 1.00 79.81 298 ASP A O 1
ATOM 2475 N N . PHE A 1 299 ? -7.332 21.009 9.339 1.00 83.44 299 PHE A N 1
ATOM 2476 C CA . PHE A 1 299 ? -8.012 21.089 8.048 1.00 83.44 299 PHE A CA 1
ATOM 2477 C C . PHE A 1 299 ? -7.774 22.404 7.312 1.00 83.44 299 PHE A C 1
ATOM 2479 O O . PHE A 1 299 ? -7.733 22.399 6.084 1.00 83.44 299 PHE A O 1
ATOM 2486 N N . LEU A 1 300 ? -7.604 23.517 8.028 1.00 85.88 300 LEU A N 1
ATOM 2487 C CA . LEU A 1 300 ? -7.426 24.825 7.405 1.00 85.88 300 LEU A CA 1
ATOM 2488 C C . LEU A 1 300 ? -6.031 24.945 6.773 1.00 85.88 300 LEU A C 1
ATOM 2490 O O . LEU A 1 300 ? -5.919 25.358 5.618 1.00 85.88 300 LEU A O 1
ATOM 2494 N N . ALA A 1 301 ? -4.980 24.495 7.468 1.00 87.50 301 ALA A N 1
ATOM 2495 C CA . ALA A 1 301 ? -3.638 24.423 6.885 1.00 87.50 301 ALA A CA 1
ATOM 2496 C C . ALA A 1 301 ? -3.555 23.409 5.737 1.00 87.50 301 ALA A C 1
ATOM 2498 O O . ALA A 1 301 ? -2.962 23.699 4.699 1.00 87.50 301 ALA A O 1
ATOM 2499 N N . THR A 1 302 ? -4.206 22.253 5.879 1.00 89.00 302 THR A N 1
ATOM 2500 C CA . THR A 1 302 ? -4.234 21.252 4.803 1.00 89.00 302 THR A CA 1
ATOM 2501 C C . THR A 1 302 ? -4.985 21.776 3.571 1.00 89.00 302 THR A C 1
ATOM 2503 O O . THR A 1 302 ? -4.562 21.549 2.438 1.00 89.00 302 THR A O 1
ATOM 2506 N N . TYR A 1 303 ? -6.073 22.530 3.766 1.00 91.62 303 TYR A N 1
ATOM 2507 C CA . TYR A 1 303 ? -6.815 23.165 2.675 1.00 91.62 303 TYR A CA 1
ATOM 2508 C C . TYR A 1 303 ? -6.009 24.276 1.988 1.00 91.62 303 TYR A C 1
ATOM 2510 O O . TYR A 1 303 ? -6.042 24.380 0.762 1.00 91.62 303 TYR A O 1
ATOM 2518 N N . ARG A 1 304 ? -5.216 25.054 2.739 1.00 92.06 304 ARG A N 1
ATOM 2519 C CA . ARG A 1 304 ? -4.242 25.993 2.157 1.00 92.06 304 ARG A CA 1
ATOM 2520 C C . ARG A 1 304 ? -3.286 25.281 1.204 1.00 92.06 304 ARG A C 1
ATOM 2522 O O . ARG A 1 304 ? -3.088 25.752 0.088 1.00 92.06 304 ARG A O 1
ATOM 2529 N N . ASP A 1 305 ? -2.695 24.168 1.631 1.00 92.12 305 ASP A N 1
ATOM 2530 C CA . ASP A 1 305 ? -1.727 23.429 0.811 1.00 92.12 305 ASP A CA 1
ATOM 2531 C C . ASP A 1 305 ? -2.380 22.856 -0.447 1.00 92.12 305 ASP A C 1
ATOM 2533 O O . ASP A 1 305 ? -1.855 23.025 -1.548 1.00 92.12 305 ASP A O 1
ATOM 2537 N N . TYR A 1 306 ? -3.598 22.326 -0.310 1.00 93.94 306 TYR A N 1
ATOM 2538 C CA . TYR A 1 306 ? -4.417 21.905 -1.443 1.00 93.94 306 TYR A CA 1
ATOM 2539 C C . TYR A 1 306 ? -4.618 23.022 -2.482 1.00 93.94 306 TYR A C 1
ATOM 2541 O O . TYR A 1 306 ? -4.411 22.790 -3.681 1.00 93.94 306 TYR A O 1
ATOM 2549 N N . LYS A 1 307 ? -5.019 24.221 -2.024 1.00 94.06 307 LYS A N 1
ATOM 2550 C CA . LYS A 1 307 ? -5.234 25.413 -2.861 1.00 94.06 307 LYS A CA 1
ATOM 2551 C C . LYS A 1 307 ? -3.928 25.854 -3.525 1.00 94.06 307 LYS A C 1
ATOM 2553 O O . LYS A 1 307 ? -3.887 26.065 -4.737 1.00 94.06 307 LYS A O 1
ATOM 2558 N N . LYS A 1 308 ? -2.839 25.911 -2.757 1.00 93.69 308 LYS A N 1
ATOM 2559 C CA . LYS A 1 308 ? -1.507 26.317 -3.223 1.00 93.69 308 LYS A CA 1
ATOM 2560 C C . LYS A 1 308 ? -0.966 25.403 -4.322 1.00 93.69 308 LYS A C 1
ATOM 2562 O O . LYS A 1 308 ? -0.488 25.905 -5.339 1.00 93.69 308 LYS A O 1
ATOM 2567 N N . ASP A 1 309 ? -1.101 24.087 -4.162 1.00 92.19 309 ASP A N 1
ATOM 2568 C CA . ASP A 1 309 ? -0.679 23.090 -5.158 1.00 92.19 309 ASP A CA 1
ATOM 2569 C C . ASP A 1 309 ? -1.431 23.231 -6.492 1.00 92.19 309 ASP A C 1
ATOM 2571 O O . ASP A 1 309 ? -0.943 22.809 -7.543 1.00 92.19 309 ASP A O 1
ATOM 2575 N N . ARG A 1 310 ? -2.614 23.854 -6.464 1.00 94.06 310 ARG A N 1
ATOM 2576 C CA . ARG A 1 310 ? -3.479 24.100 -7.629 1.00 94.06 310 ARG A CA 1
ATOM 2577 C C . ARG A 1 310 ? -3.433 25.541 -8.134 1.00 94.06 310 ARG A C 1
ATOM 2579 O O . ARG A 1 310 ? -4.122 25.867 -9.097 1.00 94.06 310 ARG A O 1
ATOM 2586 N N . GLY A 1 311 ? -2.597 26.389 -7.533 1.00 93.19 311 GLY A N 1
ATOM 2587 C CA . GLY A 1 311 ? -2.487 27.803 -7.891 1.00 93.19 311 GLY A CA 1
ATOM 2588 C C . GLY A 1 311 ? -3.734 28.625 -7.552 1.00 93.19 311 GLY A C 1
ATOM 2589 O O . GLY A 1 311 ? -3.990 29.634 -8.207 1.00 93.19 311 GLY A O 1
ATOM 2590 N N . GLU A 1 312 ? -4.521 28.187 -6.570 1.00 94.44 312 GLU A N 1
ATOM 2591 C CA . GLU A 1 312 ? -5.669 28.921 -6.041 1.00 94.44 312 GLU A CA 1
ATOM 2592 C C . GLU A 1 312 ? -5.235 29.940 -4.968 1.00 94.44 312 GLU A C 1
ATOM 2594 O O . GLU A 1 312 ? -4.154 29.827 -4.389 1.00 94.44 312 GLU A O 1
ATOM 2599 N N . ASP A 1 313 ? -6.073 30.948 -4.700 1.00 91.81 313 ASP A N 1
ATOM 2600 C CA . ASP A 1 313 ? -5.777 32.002 -3.720 1.00 91.81 313 ASP A CA 1
ATOM 2601 C C . ASP A 1 313 ? -5.805 31.471 -2.278 1.00 91.81 313 ASP A C 1
ATOM 2603 O O . ASP A 1 313 ? -6.790 30.865 -1.847 1.00 91.81 313 ASP A O 1
ATOM 2607 N N . THR A 1 314 ? -4.730 31.725 -1.531 1.00 92.62 314 THR A N 1
ATOM 2608 C CA . THR A 1 314 ? -4.557 31.319 -0.131 1.00 92.62 314 THR A CA 1
ATOM 2609 C C . THR A 1 314 ? -4.470 32.492 0.836 1.00 92.62 314 THR A C 1
ATOM 2611 O O . THR A 1 314 ? -4.354 32.248 2.032 1.00 92.62 314 THR A O 1
ATOM 2614 N N . ALA A 1 315 ? -4.549 33.745 0.368 1.00 89.44 315 ALA A N 1
ATOM 2615 C CA . ALA A 1 315 ? -4.222 34.923 1.176 1.00 89.44 315 ALA A CA 1
ATOM 2616 C C . ALA A 1 315 ? -5.020 35.003 2.488 1.00 89.44 315 ALA A C 1
ATOM 2618 O O . ALA A 1 315 ? -4.436 35.223 3.548 1.00 89.44 315 ALA A O 1
ATOM 2619 N N . ASN A 1 316 ? -6.332 34.750 2.427 1.00 84.69 316 ASN A N 1
ATOM 2620 C CA . ASN A 1 316 ? -7.189 34.716 3.614 1.00 84.69 316 ASN A CA 1
ATOM 2621 C C . ASN A 1 316 ? -6.754 33.618 4.591 1.00 84.69 316 ASN A C 1
ATOM 2623 O O . ASN A 1 316 ? -6.693 33.845 5.794 1.00 84.69 316 ASN A O 1
ATOM 2627 N N . ILE A 1 317 ? -6.446 32.421 4.082 1.00 86.69 317 ILE A N 1
ATOM 2628 C CA . ILE A 1 317 ? -6.046 31.292 4.924 1.00 86.69 317 ILE A CA 1
ATOM 2629 C C . ILE A 1 317 ? -4.672 31.556 5.556 1.00 86.69 317 ILE A C 1
ATOM 2631 O O . ILE A 1 317 ? -4.484 31.289 6.740 1.00 86.69 317 ILE A O 1
ATOM 2635 N N . ASP A 1 318 ? -3.731 32.112 4.793 1.00 87.88 318 ASP A N 1
ATOM 2636 C CA . ASP A 1 318 ? -2.392 32.471 5.266 1.00 87.88 318 ASP A CA 1
ATOM 2637 C C . ASP A 1 318 ? -2.446 33.505 6.399 1.00 87.88 318 ASP A C 1
ATOM 2639 O O . ASP A 1 318 ? -1.746 33.357 7.402 1.00 87.88 318 ASP A O 1
ATOM 2643 N N . GLU A 1 319 ? -3.304 34.521 6.274 1.00 85.25 319 GLU A N 1
ATOM 2644 C CA . GLU A 1 319 ? -3.551 35.508 7.329 1.00 85.25 319 GLU A CA 1
ATOM 2645 C C . GLU A 1 319 ? -4.116 34.846 8.594 1.00 85.25 319 GLU A C 1
ATOM 2647 O O . GLU A 1 319 ? -3.580 35.039 9.685 1.00 85.25 319 GLU A O 1
ATOM 2652 N N . CYS A 1 320 ? -5.120 33.978 8.443 1.00 78.56 320 CYS A N 1
ATOM 2653 C CA . CYS A 1 320 ? -5.753 33.286 9.567 1.00 78.56 320 CYS A CA 1
ATOM 2654 C C . CYS A 1 320 ? -4.787 32.355 10.318 1.00 78.56 320 CYS A C 1
ATOM 2656 O O . CYS A 1 320 ? -4.799 32.293 11.548 1.00 78.56 320 CYS A O 1
ATOM 2658 N N . LEU A 1 321 ? -3.942 31.615 9.592 1.00 83.19 321 LEU A N 1
ATOM 2659 C CA . LEU A 1 321 ? -2.945 30.731 10.201 1.00 83.19 321 LEU A CA 1
ATOM 2660 C C . LEU A 1 321 ? -1.858 31.530 10.923 1.00 83.19 321 LEU A C 1
ATOM 2662 O O . LEU A 1 321 ? -1.413 31.123 11.993 1.00 83.19 321 LEU A O 1
ATOM 2666 N N . LYS A 1 322 ? -1.474 32.689 10.380 1.00 83.12 322 LYS A N 1
ATOM 2667 C CA . LYS A 1 322 ? -0.506 33.580 11.017 1.00 83.12 322 LYS A CA 1
ATOM 2668 C C . LYS A 1 322 ? -1.035 34.154 12.336 1.00 83.12 322 LYS A C 1
ATOM 2670 O O . LYS A 1 322 ? -0.327 34.085 13.335 1.00 83.12 322 LYS A O 1
ATOM 2675 N N . GLU A 1 323 ? -2.269 34.665 12.359 1.00 76.25 323 GLU A N 1
ATOM 2676 C CA . GLU A 1 323 ? -2.916 35.153 13.591 1.00 76.25 323 GLU A CA 1
ATOM 2677 C C . GLU A 1 323 ? -2.976 34.060 14.669 1.00 76.25 323 GLU A C 1
ATOM 2679 O O . GLU A 1 323 ? -2.698 34.305 15.844 1.00 76.25 323 GLU A O 1
ATOM 2684 N N . ARG A 1 324 ? -3.301 32.826 14.266 1.00 76.00 324 ARG A N 1
ATOM 2685 C CA . ARG A 1 324 ? -3.326 31.666 15.162 1.00 76.00 324 ARG A CA 1
ATOM 2686 C C . ARG A 1 324 ? -1.950 31.365 15.754 1.00 76.00 324 ARG A C 1
ATOM 2688 O O . ARG A 1 324 ? -1.845 31.163 16.962 1.00 76.00 324 ARG A O 1
ATOM 2695 N N . ASP A 1 325 ? -0.920 31.299 14.915 1.00 77.31 325 ASP A N 1
ATOM 2696 C CA . ASP A 1 325 ? 0.437 30.971 15.356 1.00 77.31 325 ASP A CA 1
ATOM 2697 C C . ASP A 1 325 ? 0.991 32.065 16.290 1.00 77.31 325 ASP A C 1
ATOM 2699 O O . ASP A 1 325 ? 1.681 31.760 17.259 1.00 77.31 325 ASP A O 1
ATOM 2703 N N . GLU A 1 326 ? 0.630 33.334 16.066 1.00 76.75 326 GLU A N 1
ATOM 2704 C CA . GLU A 1 326 ? 0.936 34.436 16.986 1.00 76.75 326 GLU A CA 1
ATOM 2705 C C . GLU A 1 326 ? 0.279 34.227 18.363 1.00 76.75 326 GLU A C 1
ATOM 2707 O O . GLU A 1 326 ? 0.967 34.321 19.377 1.00 76.75 326 GLU A O 1
ATOM 2712 N N . ILE A 1 327 ? -1.011 33.869 18.425 1.00 70.06 327 ILE A N 1
ATOM 2713 C CA . ILE A 1 327 ? -1.726 33.606 19.691 1.00 70.06 327 ILE A CA 1
ATOM 2714 C C . ILE A 1 327 ? -1.121 32.424 20.462 1.00 70.06 327 ILE A C 1
ATOM 2716 O O . ILE A 1 327 ? -0.997 32.494 21.684 1.00 70.06 327 ILE A O 1
ATOM 2720 N N . LEU A 1 328 ? -0.755 31.342 19.771 1.00 68.50 328 LEU A N 1
ATOM 2721 C CA . LEU A 1 328 ? -0.158 30.163 20.407 1.00 68.50 328 LEU A CA 1
ATOM 2722 C C . LEU A 1 328 ? 1.214 30.480 21.011 1.00 68.50 328 LEU A C 1
ATOM 2724 O O . LEU A 1 328 ? 1.472 30.102 22.148 1.00 68.50 328 LEU A O 1
ATOM 2728 N N . ASN A 1 329 ? 2.044 31.253 20.305 1.00 71.81 329 ASN A N 1
ATOM 2729 C CA . ASN A 1 329 ? 3.342 31.687 20.826 1.00 71.81 329 ASN A CA 1
ATOM 2730 C C . ASN A 1 329 ? 3.206 32.575 22.077 1.00 71.81 329 ASN A C 1
ATOM 2732 O O . ASN A 1 329 ? 4.033 32.481 22.976 1.00 71.81 329 ASN A O 1
ATOM 2736 N N . TYR A 1 330 ? 2.152 33.394 22.177 1.00 65.31 330 TYR A N 1
ATOM 2737 C CA . TYR A 1 330 ? 1.877 34.191 23.381 1.00 65.31 330 TYR A CA 1
ATOM 2738 C C . TYR A 1 330 ? 1.478 33.349 24.605 1.00 65.31 330 TYR A C 1
ATOM 2740 O O . TYR A 1 330 ? 1.650 33.811 25.726 1.00 65.31 330 TYR A O 1
ATOM 2748 N N . LEU A 1 331 ? 0.931 32.146 24.410 1.00 57.97 331 LEU A N 1
ATOM 2749 C CA . LEU A 1 331 ? 0.489 31.261 25.496 1.00 57.97 331 LEU A CA 1
ATOM 2750 C C . LEU A 1 331 ? 1.597 30.336 26.020 1.00 57.97 331 LEU A C 1
ATOM 2752 O O . LEU A 1 331 ? 1.464 29.826 27.127 1.00 57.97 331 LEU A O 1
ATOM 2756 N N . ASP A 1 332 ? 2.660 30.123 25.242 1.00 55.47 332 ASP A N 1
ATOM 2757 C CA . ASP A 1 332 ? 3.832 29.327 25.639 1.00 55.47 332 ASP A CA 1
ATOM 2758 C C . ASP A 1 332 ? 4.912 30.167 26.362 1.00 55.47 332 ASP A C 1
ATOM 2760 O O . ASP A 1 332 ? 5.863 29.610 26.916 1.00 55.47 332 ASP A O 1
ATOM 2764 N N . GLU A 1 333 ? 4.788 31.501 26.353 1.00 54.44 333 GLU A N 1
ATOM 2765 C CA . GLU A 1 333 ? 5.717 32.439 27.009 1.00 54.44 333 GLU A CA 1
ATOM 2766 C C . GLU A 1 333 ? 5.291 32.872 28.435 1.00 54.44 333 GLU A C 1
ATOM 2768 O O . GLU A 1 333 ? 6.099 33.497 29.130 1.00 54.44 333 GLU A O 1
ATOM 2773 N N . ASP A 1 334 ? 4.085 32.502 28.889 1.00 43.44 334 ASP A N 1
ATOM 2774 C CA . ASP A 1 334 ? 3.543 32.705 30.254 1.00 43.44 334 ASP A CA 1
ATOM 2775 C C . ASP A 1 334 ? 3.540 31.395 31.070 1.00 43.44 334 ASP A C 1
ATOM 2777 O O . ASP A 1 334 ? 3.772 31.457 32.307 1.00 43.44 334 ASP A O 1
#

InterPro domains:
  IPR001387 Cro/C1-type, helix-turn-helix domain [PF01381] (4-64)
  IPR001387 Cro/C1-type, helix-turn-helix domain [PS50943] (4-64)
  IPR001387 Cro/C1-type, helix-turn-helix domain [SM00530] (3-64)
  IPR001387 Cro/C1-type, helix-turn-helix domain [cd00093] (1-64)
  IPR010982 Lambda repressor-like, DNA-binding domain superfamily [G3DSA:1.10.260.40] (1-70)
  IPR010982 Lambda repressor-like, DNA-binding domain superfamily [SSF47413] (2-70)

Sequence (334 aa):
MNRLRELRKSQGLTLKDTVKKMKEQESLIVTADALAKYERGDREPKIETWQKFADFFKVSVPYLQGLTYTTDEVVKIVHEYYFEKDETEQLGTFNYDFVKDIDLYINLTSYDPVPRALYKKEAKDFPLTAKVKKYWLDHFKDILNSQRLSNINKGNKDDVIVSFDSEIEKDIAKFQSPYKATLLGKLYQTKFKNESVLHDDAIQKIEYLDLSAAKEAINKYAKLINELRDEVNNFEEDSFNQEDYDKNLIKDIKNQTYMMNLSSNKHVETEVDELINRIKNGDIDCRDYLITHNANLDFLATYRDYKKDRGEDTANIDECLKERDEILNYLDED

Organism: NCBI:txid303541

Radius of gyration: 27.82 Å; chains: 1; bounding box: 60×65×81 Å

pLDDT: mean 85.13, std 12.48, range [43.16, 98.19]

Foldseek 3Di:
DFCLVVLCVVVVHQLCRLQVVLVVVVLDHDHSVRSVCCVVVVDPDDPSRLVSSCVSSVADSCNRGVFADDLLRLLVLLQCLLLPDCPDPDDDPLSVLLNVLQQLLCVQPHPDHGLVVVDDPPDPDRDCDPVSSVVCCVSCVVLSPDPQRRPHGPPDSVSSSVSSSVVSVLVVLLCPQQLNQFPLRVCCCPVVVCLVVLVVQLVCCVVPHDPVSNVVSVVVNVVSVVVSVVCVVPPPDRPDDLVVSLVSLLVLLVVVCVVLVVVVPPLSVVLSVVLNVCSVVPVVVLVSQQRSPCPVSPSLVSSLVVCVVVVHDCPSSVVSVVVSVVVVVVVVVD

Secondary structure (DSSP, 8-state):
--SHHHHHHHTT--HHHHHHHHHHTTS----HHHHHHHHHTSSPPPHHHHHHHHHHHTS-HHHHHT-BPPHHHHHHHHHHHHT---S-TTS-HHHHHHHHHHHHHHHHH-SSPPGGGGS-TT-S-----HHHHHHHHHHTHHHHT-HHHHTPBTT-SHHHHHHHHHHHHHHHHHHHSGGG--HHHHHHHHHSTTHHHHHHHHHHHHHHS-HHHHHHHHHHHHHHHHHHHHHHHT-------HHHHHHHHHHHHHHHHHHTTGGG-HHHHHHHHHHHHHHHTT-HHHHHHHHHH-TTS-HHHHHHHHHHHTT---HHHHHHHHHHHHHHHHHH--